Protein AF-A0A2G6LYS7-F1 (afdb_monomer_lite)

Structure (mmCIF, N/CA/C/O backbone):
data_AF-A0A2G6LYS7-F1
#
_entry.id   AF-A0A2G6LYS7-F1
#
loop_
_atom_site.group_PDB
_atom_site.id
_atom_site.type_symbol
_atom_site.label_atom_id
_atom_site.label_alt_id
_atom_site.label_comp_id
_atom_site.label_asym_id
_atom_site.label_entity_id
_atom_site.label_seq_id
_atom_site.pdbx_PDB_ins_code
_atom_site.Cartn_x
_atom_site.Cartn_y
_atom_site.Cartn_z
_atom_site.occupancy
_atom_site.B_iso_or_equiv
_atom_site.auth_seq_id
_atom_site.auth_comp_id
_atom_site.auth_asym_id
_atom_site.auth_atom_id
_atom_site.pdbx_PDB_model_num
ATOM 1 N N . MET A 1 1 ? 11.373 6.386 -33.813 1.00 52.44 1 MET A N 1
ATOM 2 C CA . MET A 1 1 ? 11.116 6.147 -32.372 1.00 52.44 1 MET A CA 1
ATOM 3 C C . MET A 1 1 ? 11.073 4.644 -32.166 1.00 52.44 1 MET A C 1
ATOM 5 O O . MET A 1 1 ? 10.412 3.999 -32.966 1.00 52.44 1 MET A O 1
ATOM 9 N N . SER A 1 2 ? 11.806 4.082 -31.198 1.00 53.50 2 SER A N 1
ATOM 10 C CA . SER A 1 2 ? 11.764 2.628 -30.972 1.00 53.50 2 SER A CA 1
ATOM 11 C C . SER A 1 2 ? 10.436 2.207 -30.337 1.00 53.50 2 SER A C 1
ATOM 13 O O . SER A 1 2 ? 9.804 2.991 -29.629 1.00 53.50 2 SER A O 1
ATOM 15 N N . GLU A 1 3 ? 10.031 0.969 -30.600 1.00 60.72 3 GLU A N 1
ATOM 16 C CA . GLU A 1 3 ? 8.805 0.318 -30.115 1.00 60.72 3 GLU A CA 1
ATOM 17 C C . GLU A 1 3 ? 8.629 0.463 -28.587 1.00 60.72 3 GLU A C 1
ATOM 19 O O . GLU A 1 3 ? 7.565 0.851 -28.108 1.00 60.72 3 GLU A O 1
ATOM 24 N N . ASN A 1 4 ? 9.730 0.353 -27.834 1.00 63.75 4 ASN A N 1
ATOM 25 C CA . ASN A 1 4 ? 9.762 0.522 -26.375 1.00 63.75 4 ASN A CA 1
ATOM 26 C C . ASN A 1 4 ? 9.341 1.926 -25.891 1.00 63.75 4 ASN A C 1
ATOM 28 O O . ASN A 1 4 ? 8.808 2.072 -24.791 1.00 63.75 4 ASN A O 1
ATOM 32 N N . HIS A 1 5 ? 9.583 2.982 -26.679 1.00 62.94 5 HIS A N 1
ATOM 33 C CA . HIS A 1 5 ? 9.192 4.344 -26.292 1.00 62.94 5 HIS A CA 1
ATOM 34 C C . HIS A 1 5 ? 7.688 4.592 -26.446 1.00 62.94 5 HIS A C 1
ATOM 36 O O . HIS A 1 5 ? 7.147 5.438 -25.732 1.00 62.94 5 HIS A O 1
ATOM 42 N N . MET A 1 6 ? 7.020 3.890 -27.366 1.00 62.34 6 MET A N 1
ATOM 43 C CA . MET A 1 6 ? 5.565 3.979 -27.526 1.00 62.34 6 MET A CA 1
ATOM 44 C C . MET A 1 6 ? 4.856 3.198 -26.418 1.00 62.34 6 MET A C 1
ATOM 46 O O . MET A 1 6 ? 3.992 3.767 -25.755 1.00 62.34 6 MET A O 1
ATOM 50 N N . GLU A 1 7 ? 5.331 1.988 -26.104 1.00 81.69 7 GLU A N 1
ATOM 51 C CA . GLU A 1 7 ? 4.798 1.162 -25.009 1.00 81.69 7 GLU A CA 1
ATOM 52 C C . GLU A 1 7 ? 4.836 1.899 -23.654 1.00 81.69 7 GLU A C 1
ATOM 54 O O . GLU A 1 7 ? 3.878 1.873 -22.880 1.00 81.69 7 GLU A O 1
ATOM 59 N N . MET A 1 8 ? 5.926 2.620 -23.363 1.00 82.62 8 MET A N 1
ATOM 60 C CA . MET A 1 8 ? 6.048 3.369 -22.108 1.00 82.62 8 MET A CA 1
ATOM 61 C C . MET A 1 8 ? 5.123 4.593 -22.056 1.00 82.62 8 MET A C 1
ATOM 63 O O . MET A 1 8 ? 4.583 4.907 -20.997 1.00 82.62 8 MET A O 1
ATOM 67 N N . ARG A 1 9 ? 4.911 5.293 -23.178 1.00 85.19 9 ARG A N 1
ATOM 68 C CA . ARG A 1 9 ? 3.977 6.433 -23.225 1.00 85.19 9 ARG A CA 1
ATOM 69 C C . ARG A 1 9 ? 2.538 5.987 -23.006 1.00 85.19 9 ARG A C 1
ATOM 71 O O . ARG A 1 9 ? 1.840 6.613 -22.213 1.00 85.19 9 ARG A O 1
ATOM 78 N N . GLU A 1 10 ? 2.132 4.899 -23.650 1.00 85.69 10 GLU A N 1
ATOM 79 C CA . GLU A 1 10 ? 0.809 4.306 -23.449 1.00 85.69 10 GLU A CA 1
ATOM 80 C C . GLU A 1 10 ? 0.622 3.866 -21.996 1.00 85.69 10 GLU A C 1
ATOM 82 O O . GLU A 1 10 ? -0.396 4.172 -21.382 1.00 85.69 10 GLU A O 1
ATOM 87 N N . LEU A 1 11 ? 1.632 3.232 -21.394 1.00 85.19 11 LEU A N 1
ATOM 88 C CA . LEU A 1 11 ? 1.589 2.843 -19.985 1.00 85.19 11 LEU A CA 1
ATOM 89 C C . LEU A 1 11 ? 1.453 4.055 -19.040 1.00 85.19 11 LEU A C 1
ATOM 91 O O . LEU A 1 11 ? 0.705 3.979 -18.065 1.00 85.19 11 LEU A O 1
ATOM 95 N N . ILE A 1 12 ? 2.145 5.167 -19.326 1.00 87.81 12 ILE A N 1
ATOM 96 C CA . ILE A 1 12 ? 2.033 6.422 -18.561 1.00 87.81 12 ILE A CA 1
ATOM 97 C C . ILE A 1 12 ? 0.624 6.997 -18.658 1.00 87.81 12 ILE A C 1
ATOM 99 O O . ILE A 1 12 ? 0.063 7.377 -17.634 1.00 87.81 12 ILE A O 1
ATOM 103 N N . GLN A 1 13 ? 0.059 7.051 -19.863 1.00 86.88 13 GLN A N 1
ATOM 104 C CA . GLN A 1 13 ? -1.276 7.598 -20.093 1.00 86.88 13 GLN A CA 1
ATOM 105 C C . GLN A 1 13 ? -2.354 6.719 -19.452 1.00 86.88 13 GLN A C 1
ATOM 107 O O . GLN A 1 13 ? -3.171 7.219 -18.688 1.00 86.88 13 GLN A O 1
ATOM 112 N N . ASN A 1 14 ? -2.299 5.405 -19.675 1.00 86.12 14 ASN A N 1
ATOM 113 C CA . ASN A 1 14 ? -3.317 4.463 -19.206 1.00 86.12 14 ASN A CA 1
ATOM 114 C C . ASN A 1 14 ? -3.370 4.326 -17.679 1.00 86.12 14 ASN A C 1
ATOM 116 O O . ASN A 1 14 ? -4.412 3.977 -17.134 1.00 86.12 14 ASN A O 1
ATOM 120 N N . ARG A 1 15 ? -2.251 4.555 -16.979 1.00 84.62 15 ARG A N 1
ATOM 121 C CA . ARG A 1 15 ? -2.180 4.470 -15.508 1.00 84.62 15 ARG A CA 1
ATOM 122 C C . ARG A 1 15 ? -2.024 5.826 -14.822 1.00 84.62 15 ARG A C 1
ATOM 124 O O . ARG A 1 15 ? -1.844 5.849 -13.605 1.00 84.62 15 ARG A O 1
ATOM 131 N N . GLU A 1 16 ? -2.050 6.919 -15.586 1.00 89.00 16 GLU A N 1
ATOM 132 C CA . GLU A 1 16 ? -1.825 8.290 -15.106 1.00 89.00 16 GLU A CA 1
ATOM 133 C C . GLU A 1 16 ? -0.547 8.405 -14.251 1.00 89.00 16 GLU A C 1
ATOM 135 O O . GLU A 1 16 ? -0.543 8.867 -13.105 1.00 89.00 16 GLU A O 1
ATOM 140 N N . LEU A 1 17 ? 0.570 7.899 -14.780 1.00 89.62 17 LEU A N 1
ATOM 141 C CA . LEU A 1 17 ? 1.826 7.849 -14.032 1.00 89.62 17 LEU A CA 1
ATOM 142 C C . LEU A 1 17 ? 2.483 9.231 -13.970 1.00 89.62 17 LEU A C 1
ATOM 144 O O . LEU A 1 17 ? 2.819 9.825 -14.992 1.00 89.62 17 LEU A O 1
ATOM 148 N N . SER A 1 18 ? 2.744 9.707 -12.754 1.00 90.38 18 SER A N 1
ATOM 149 C CA . SER A 1 18 ? 3.606 10.857 -12.513 1.00 90.38 18 SER A CA 1
ATOM 150 C C . SER A 1 18 ? 5.081 10.461 -12.647 1.00 90.38 18 SER A C 1
ATOM 152 O O . SER A 1 18 ? 5.445 9.280 -12.622 1.00 90.38 18 SER A O 1
ATOM 154 N N . GLN A 1 19 ? 5.963 11.460 -12.725 1.00 89.81 19 GLN A N 1
ATOM 155 C CA . GLN A 1 19 ? 7.412 11.232 -12.681 1.00 89.81 19 GLN A CA 1
ATOM 156 C C . GLN A 1 19 ? 7.834 10.492 -11.401 1.00 89.81 19 GLN A C 1
ATOM 158 O O . GLN A 1 19 ? 8.695 9.614 -11.449 1.00 89.81 19 GLN A O 1
ATOM 163 N N . TRP A 1 20 ? 7.172 10.781 -10.276 1.00 88.50 20 TRP A N 1
ATOM 164 C CA . TRP A 1 20 ? 7.399 10.101 -9.001 1.00 88.50 20 TRP A CA 1
ATOM 165 C C . TRP A 1 20 ? 7.040 8.616 -9.055 1.00 88.50 20 TRP A C 1
ATOM 167 O O . TRP A 1 20 ? 7.822 7.788 -8.585 1.00 88.50 20 TRP A O 1
ATOM 177 N N . HIS A 1 21 ? 5.911 8.264 -9.681 1.00 90.44 21 HIS A N 1
ATOM 178 C CA . HIS A 1 21 ? 5.504 6.865 -9.856 1.00 90.44 21 HIS A CA 1
ATOM 179 C C . HIS A 1 21 ? 6.560 6.082 -10.638 1.00 90.44 21 HIS A C 1
ATOM 181 O O . HIS A 1 21 ? 7.001 5.020 -10.199 1.00 90.44 21 HIS A O 1
ATOM 187 N N . LEU A 1 22 ? 7.022 6.641 -11.761 1.00 89.25 22 LEU A N 1
ATOM 188 C CA . LEU A 1 22 ? 8.045 6.015 -12.599 1.00 89.25 22 LEU A CA 1
ATOM 189 C C . LEU A 1 22 ? 9.367 5.847 -11.855 1.00 89.25 22 LEU A C 1
ATOM 191 O O . LEU A 1 22 ? 9.968 4.773 -11.915 1.00 89.25 22 LEU A O 1
ATOM 195 N N . MET A 1 23 ? 9.807 6.884 -11.141 1.00 90.69 23 MET A N 1
ATOM 196 C CA . MET A 1 23 ? 11.071 6.856 -10.413 1.00 90.69 23 MET A CA 1
ATOM 197 C C . MET A 1 23 ? 11.058 5.795 -9.310 1.00 90.69 23 MET A C 1
ATOM 199 O O . MET A 1 23 ? 11.953 4.951 -9.261 1.00 90.69 23 MET A O 1
ATOM 203 N N . ILE A 1 24 ? 10.030 5.795 -8.458 1.00 89.81 24 ILE A N 1
ATOM 204 C CA . ILE A 1 24 ? 9.923 4.850 -7.340 1.00 89.81 24 ILE A CA 1
ATOM 205 C C . ILE A 1 24 ? 9.744 3.424 -7.863 1.00 89.81 24 ILE A C 1
ATOM 207 O O . ILE A 1 24 ? 10.442 2.518 -7.410 1.00 89.81 24 ILE A O 1
ATOM 211 N N . ALA A 1 25 ? 8.865 3.208 -8.847 1.00 89.44 25 ALA A N 1
ATOM 212 C CA . ALA A 1 25 ? 8.659 1.882 -9.421 1.00 89.44 25 ALA A CA 1
ATOM 213 C C . ALA A 1 25 ? 9.938 1.329 -10.062 1.00 89.44 25 ALA A C 1
ATOM 215 O O . ALA A 1 25 ? 10.256 0.159 -9.859 1.00 89.44 25 ALA A O 1
ATOM 216 N N . SER A 1 26 ? 10.691 2.160 -10.790 1.00 88.56 26 SER A N 1
ATOM 217 C CA . SER A 1 26 ? 11.962 1.764 -11.414 1.00 88.56 26 SER A CA 1
ATOM 218 C C . SER A 1 26 ? 13.043 1.474 -10.376 1.00 88.56 26 SER A C 1
ATOM 220 O O . SER A 1 26 ? 13.772 0.494 -10.515 1.00 88.56 26 SER A O 1
ATOM 222 N N . LEU A 1 27 ? 13.121 2.270 -9.304 1.00 88.88 27 LEU A N 1
ATOM 223 C CA . LEU A 1 27 ? 14.031 2.014 -8.187 1.00 88.88 27 LEU A CA 1
ATOM 224 C C . LEU A 1 27 ? 13.714 0.668 -7.526 1.00 88.88 27 LEU A C 1
ATOM 226 O O . LEU A 1 27 ? 14.599 -0.175 -7.388 1.00 88.88 27 LEU A O 1
ATOM 230 N N . LEU A 1 28 ? 12.445 0.437 -7.179 1.00 87.50 28 LEU A N 1
ATOM 231 C CA . LEU A 1 28 ? 11.991 -0.834 -6.616 1.00 87.50 28 LEU A CA 1
ATOM 232 C C . LEU A 1 28 ? 12.232 -1.996 -7.584 1.00 87.50 28 LEU A C 1
ATOM 234 O O . LEU A 1 28 ? 12.602 -3.082 -7.147 1.00 87.50 28 LEU A O 1
ATOM 238 N N . GLY A 1 29 ? 12.044 -1.781 -8.887 1.00 87.31 29 GLY A N 1
ATOM 239 C CA . GLY A 1 29 ? 12.265 -2.809 -9.898 1.00 87.31 29 GLY A CA 1
ATOM 240 C C . GLY A 1 29 ? 13.737 -3.167 -10.084 1.00 87.31 29 GLY A C 1
ATOM 241 O O . GLY A 1 29 ? 14.070 -4.347 -10.225 1.00 87.31 29 GLY A O 1
ATOM 242 N N . SER A 1 30 ? 14.623 -2.173 -9.999 1.00 85.31 30 SER A N 1
ATOM 243 C CA . SER A 1 30 ? 16.074 -2.369 -9.974 1.00 85.31 30 SER A CA 1
ATOM 244 C C . SER A 1 30 ? 16.497 -3.155 -8.732 1.00 85.31 30 SER A C 1
ATOM 246 O O . SER A 1 30 ? 17.158 -4.185 -8.861 1.00 85.31 30 SER A O 1
ATOM 248 N N . LEU A 1 31 ? 16.025 -2.749 -7.546 1.00 84.25 31 LEU A N 1
ATOM 249 C CA . LEU A 1 31 ? 16.295 -3.449 -6.284 1.00 84.25 31 LEU A CA 1
ATOM 250 C C . LEU A 1 31 ? 15.808 -4.901 -6.319 1.00 84.25 31 LEU A C 1
ATOM 252 O O . LEU A 1 31 ? 16.551 -5.803 -5.947 1.00 84.25 31 LEU A O 1
ATOM 256 N N . ALA A 1 32 ? 14.599 -5.139 -6.831 1.00 81.69 32 ALA A N 1
ATOM 257 C CA . ALA A 1 32 ? 14.046 -6.483 -6.982 1.00 81.69 32 ALA A CA 1
ATOM 258 C C . ALA A 1 32 ? 14.865 -7.368 -7.939 1.00 81.69 32 ALA A C 1
ATOM 260 O O . ALA A 1 32 ? 14.903 -8.586 -7.772 1.00 81.69 32 ALA A O 1
ATOM 261 N N . SER A 1 33 ? 15.501 -6.767 -8.951 1.00 79.19 33 SER A N 1
ATOM 262 C CA . SER A 1 33 ? 16.279 -7.484 -9.970 1.00 79.19 33 SER A CA 1
ATOM 263 C C . SER A 1 33 ? 17.725 -7.762 -9.535 1.00 79.19 33 SER A C 1
ATOM 265 O O . SER A 1 33 ? 18.384 -8.618 -10.126 1.00 79.19 33 SER A O 1
ATOM 267 N N . GLN A 1 34 ? 18.226 -7.087 -8.494 1.00 74.44 34 GLN A N 1
ATOM 268 C CA . GLN A 1 34 ? 19.524 -7.368 -7.871 1.00 74.44 34 GLN A CA 1
ATOM 269 C C . GLN A 1 34 ? 19.410 -8.594 -6.948 1.00 74.44 34 GLN A C 1
ATOM 271 O O . GLN A 1 34 ? 19.388 -8.494 -5.718 1.00 74.44 34 GLN A O 1
ATOM 276 N N . GLN A 1 35 ? 19.284 -9.770 -7.571 1.00 59.34 35 GLN A N 1
ATOM 277 C CA . GLN A 1 35 ? 19.113 -11.055 -6.891 1.00 59.34 35 GLN A CA 1
ATOM 278 C C . GLN A 1 35 ? 20.224 -11.300 -5.851 1.00 59.34 35 GLN A C 1
ATOM 280 O O . GLN A 1 35 ? 21.409 -11.208 -6.158 1.00 59.34 35 GLN A O 1
ATOM 285 N N . GLY A 1 36 ? 19.828 -11.635 -4.617 1.00 59.62 36 GLY A N 1
ATOM 286 C CA . GLY A 1 36 ? 20.716 -12.116 -3.547 1.00 59.62 36 GLY A CA 1
ATOM 287 C C . GLY A 1 36 ? 20.802 -11.218 -2.309 1.00 59.62 36 GLY A C 1
ATOM 288 O O . GLY A 1 36 ? 20.842 -11.743 -1.200 1.00 59.62 36 GLY A O 1
ATOM 289 N N . MET A 1 37 ? 20.764 -9.888 -2.464 1.00 59.66 37 MET A N 1
ATOM 290 C CA . MET A 1 37 ? 20.877 -8.952 -1.327 1.00 59.66 37 MET A CA 1
ATOM 291 C C . MET A 1 37 ? 19.533 -8.372 -0.868 1.00 59.66 37 MET A C 1
ATOM 293 O O . MET A 1 37 ? 19.335 -8.148 0.324 1.00 59.66 37 MET A O 1
ATOM 297 N N . PHE A 1 38 ? 18.589 -8.161 -1.791 1.00 70.50 38 PHE A N 1
ATOM 298 C CA . PHE A 1 38 ? 17.324 -7.478 -1.513 1.00 70.50 38 PHE A CA 1
ATOM 299 C C . PHE A 1 38 ? 16.135 -8.421 -1.721 1.00 70.50 38 PHE A C 1
ATOM 301 O O . PHE A 1 38 ? 15.565 -8.515 -2.804 1.00 70.50 38 PHE A O 1
ATOM 308 N N . ASN A 1 39 ? 15.758 -9.142 -0.664 1.00 76.12 39 ASN A N 1
ATOM 309 C CA . ASN A 1 39 ? 14.530 -9.941 -0.637 1.00 76.12 39 ASN A CA 1
ATOM 310 C C . ASN A 1 39 ? 13.375 -9.171 0.039 1.00 76.12 39 ASN A C 1
ATOM 312 O O . ASN A 1 39 ? 13.581 -8.120 0.650 1.00 76.12 39 ASN A O 1
ATOM 316 N N . GLN A 1 40 ? 12.148 -9.701 -0.048 1.00 79.81 40 GLN A N 1
ATOM 317 C CA . GLN A 1 40 ? 10.962 -9.090 0.570 1.00 79.81 40 GLN A CA 1
ATOM 318 C C . GLN A 1 40 ? 11.140 -8.859 2.082 1.00 79.81 40 GLN A C 1
ATOM 320 O O . GLN A 1 40 ? 10.645 -7.867 2.600 1.00 79.81 40 GLN A O 1
ATOM 325 N N . ALA A 1 41 ? 11.866 -9.726 2.796 1.00 80.56 41 ALA A N 1
ATOM 326 C CA . ALA A 1 41 ? 12.089 -9.559 4.232 1.00 80.56 41 ALA A CA 1
ATOM 327 C C . ALA A 1 41 ? 12.976 -8.342 4.542 1.00 80.56 41 ALA A C 1
ATOM 329 O O . ALA A 1 41 ? 12.667 -7.576 5.456 1.00 80.56 41 ALA A O 1
ATOM 330 N N . PHE A 1 42 ? 14.037 -8.124 3.759 1.00 84.00 42 PHE A N 1
ATOM 331 C CA . PHE A 1 42 ? 14.861 -6.920 3.868 1.00 84.00 42 PHE A CA 1
ATOM 332 C C . PHE A 1 42 ? 14.045 -5.661 3.550 1.00 84.00 42 PHE A C 1
ATOM 334 O O . PHE A 1 42 ? 14.069 -4.707 4.328 1.00 84.00 42 PHE A O 1
ATOM 341 N N . LEU A 1 43 ? 13.281 -5.677 2.448 1.00 84.94 43 LEU A N 1
ATOM 342 C CA . LEU A 1 43 ? 12.405 -4.565 2.070 1.00 84.94 43 LEU A CA 1
ATOM 343 C C . LEU A 1 43 ? 11.410 -4.244 3.192 1.00 84.94 43 LEU A C 1
ATOM 345 O O . LEU A 1 43 ? 11.293 -3.088 3.582 1.00 84.94 43 LEU A O 1
ATOM 349 N N . ASN A 1 44 ? 10.749 -5.259 3.752 1.00 86.81 44 ASN A N 1
ATOM 350 C CA . ASN A 1 44 ? 9.802 -5.092 4.854 1.00 86.81 44 ASN A CA 1
ATOM 351 C C . ASN A 1 44 ? 10.463 -4.451 6.073 1.00 86.81 44 ASN A C 1
ATOM 353 O O . ASN A 1 44 ? 9.878 -3.567 6.686 1.00 86.81 44 ASN A O 1
ATOM 357 N N . ARG A 1 45 ? 11.687 -4.861 6.427 1.00 87.62 45 ARG A N 1
ATOM 358 C CA . ARG A 1 45 ? 12.406 -4.275 7.565 1.00 87.62 45 ARG A CA 1
ATOM 359 C C . ARG A 1 45 ? 12.743 -2.806 7.329 1.00 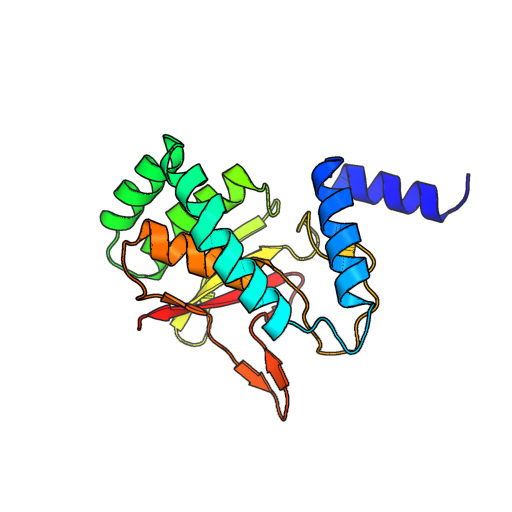87.62 45 ARG A C 1
ATOM 361 O O . ARG A 1 45 ? 12.531 -1.989 8.222 1.00 87.62 45 ARG A O 1
ATOM 368 N N . LEU A 1 46 ? 13.260 -2.480 6.144 1.00 88.69 46 LEU A N 1
ATOM 369 C CA . LEU A 1 46 ? 13.587 -1.103 5.781 1.00 88.69 46 LEU A CA 1
ATOM 370 C C . LEU A 1 46 ? 12.327 -0.230 5.788 1.00 88.69 46 LEU A C 1
ATOM 372 O O . LEU A 1 46 ? 12.314 0.821 6.419 1.00 88.69 46 LEU A O 1
ATOM 376 N N . LEU A 1 47 ? 11.258 -0.699 5.141 1.00 89.81 47 LEU A N 1
ATOM 377 C CA . LEU A 1 47 ? 9.992 0.021 5.072 1.00 89.81 47 LEU A CA 1
ATOM 378 C C . LEU A 1 47 ? 9.355 0.184 6.443 1.00 89.81 47 LEU A C 1
ATOM 380 O O . LEU A 1 47 ? 8.920 1.282 6.747 1.00 89.81 47 LEU A O 1
ATOM 384 N N . ALA A 1 48 ? 9.325 -0.852 7.282 1.00 90.94 48 ALA A N 1
ATOM 385 C CA . ALA A 1 48 ? 8.783 -0.742 8.633 1.00 90.94 48 ALA A CA 1
ATOM 386 C C . ALA A 1 48 ? 9.474 0.383 9.414 1.00 90.94 48 ALA A C 1
ATOM 388 O O . ALA A 1 48 ? 8.802 1.261 9.946 1.00 90.94 48 ALA A O 1
ATOM 389 N N . HIS A 1 49 ? 10.809 0.413 9.383 1.00 92.56 49 HIS A N 1
ATOM 390 C CA . HIS A 1 49 ? 11.578 1.457 10.049 1.00 92.56 49 HIS A CA 1
ATOM 391 C C . HIS A 1 49 ? 11.311 2.852 9.463 1.00 92.56 49 HIS A C 1
ATOM 393 O O . HIS A 1 49 ? 11.085 3.801 10.214 1.00 92.56 49 HIS A O 1
ATOM 399 N N . SER A 1 50 ? 11.300 2.991 8.133 1.00 92.62 50 SER A N 1
ATOM 400 C CA . SER A 1 50 ? 10.997 4.269 7.477 1.00 92.62 50 SER A CA 1
ATOM 401 C C . SER A 1 50 ? 9.573 4.747 7.758 1.00 92.62 50 SER A C 1
ATOM 403 O O . SER A 1 50 ? 9.361 5.943 7.962 1.00 92.62 50 SER A O 1
ATOM 405 N N . MET A 1 51 ? 8.608 3.825 7.797 1.00 93.94 51 MET A N 1
ATOM 406 C CA . MET A 1 51 ? 7.220 4.132 8.118 1.00 93.94 51 MET A CA 1
ATOM 407 C C . MET A 1 51 ? 7.110 4.688 9.534 1.00 93.94 51 MET A C 1
ATOM 409 O O . MET A 1 51 ? 6.547 5.760 9.713 1.00 93.94 51 MET A O 1
ATOM 413 N N . GLU A 1 52 ? 7.700 4.006 10.514 1.00 93.31 52 GLU A N 1
ATOM 414 C CA . GLU A 1 52 ? 7.650 4.402 11.927 1.00 93.31 52 GLU A CA 1
ATOM 415 C C . GLU A 1 52 ? 8.414 5.703 12.207 1.00 93.31 52 GLU A C 1
ATOM 417 O O . GLU A 1 52 ? 7.967 6.522 13.000 1.00 93.31 52 GLU A O 1
ATOM 422 N N . THR A 1 53 ? 9.557 5.915 11.549 1.00 94.25 53 THR A N 1
ATOM 423 C CA . THR A 1 53 ? 10.459 7.031 11.885 1.00 94.25 53 THR A CA 1
ATOM 424 C C . THR A 1 53 ? 10.112 8.324 11.150 1.00 94.25 53 THR A C 1
ATOM 426 O O . THR A 1 53 ? 10.380 9.408 11.661 1.00 94.25 53 THR A O 1
ATOM 429 N N . PHE A 1 54 ? 9.548 8.233 9.941 1.00 94.62 54 PHE A N 1
ATOM 430 C CA . PHE A 1 54 ? 9.378 9.402 9.072 1.00 94.62 54 PHE A CA 1
ATOM 431 C C . PHE A 1 54 ? 7.976 9.523 8.487 1.00 94.62 54 PHE A C 1
ATOM 433 O O . PHE A 1 54 ? 7.384 10.596 8.545 1.00 94.62 54 PHE A O 1
ATOM 440 N N . VAL A 1 55 ? 7.442 8.445 7.906 1.00 94.31 55 VAL A N 1
ATOM 441 C CA . VAL A 1 55 ? 6.206 8.544 7.116 1.00 94.31 55 VAL A CA 1
ATOM 442 C C . VAL A 1 55 ? 4.978 8.714 8.007 1.00 94.31 55 VAL A C 1
ATOM 444 O O . VAL A 1 55 ? 4.173 9.600 7.748 1.00 94.31 55 VAL A O 1
ATOM 447 N N . ILE A 1 56 ? 4.839 7.910 9.063 1.00 95.31 56 ILE A N 1
ATOM 448 C CA . ILE A 1 56 ? 3.723 8.020 10.011 1.00 95.31 56 ILE A CA 1
ATOM 449 C C . ILE A 1 56 ? 3.765 9.364 10.751 1.00 95.31 56 ILE A C 1
ATOM 451 O O . ILE A 1 56 ? 2.751 10.054 10.710 1.00 95.31 56 ILE A O 1
ATOM 455 N N . PRO A 1 57 ? 4.907 9.821 11.311 1.00 96.50 57 PRO A N 1
ATOM 456 C CA . PRO A 1 57 ? 4.986 11.160 11.898 1.00 96.50 57 PRO A CA 1
ATOM 457 C C . PRO A 1 57 ? 4.602 12.277 10.925 1.00 96.50 57 PRO A C 1
ATOM 459 O O . PRO A 1 57 ? 3.973 13.253 11.317 1.00 96.50 57 PRO A O 1
ATOM 462 N N . TYR A 1 58 ? 4.945 12.143 9.640 1.00 95.12 58 TYR A N 1
ATOM 463 C CA . TYR A 1 58 ? 4.480 13.082 8.623 1.00 95.12 58 TYR A CA 1
ATOM 464 C C . TYR A 1 58 ? 2.959 13.002 8.424 1.00 95.12 58 TYR A C 1
ATOM 466 O O . TYR A 1 58 ? 2.300 14.041 8.400 1.00 95.12 58 TYR A O 1
ATOM 474 N N . PHE A 1 59 ? 2.386 11.798 8.338 1.00 95.88 59 PHE A N 1
ATOM 475 C CA . PHE A 1 59 ? 0.936 11.611 8.237 1.00 95.88 59 PHE A CA 1
ATOM 476 C C . PHE A 1 59 ? 0.190 12.222 9.417 1.00 95.88 59 PHE A C 1
ATOM 478 O O . PHE A 1 59 ? -0.818 12.881 9.201 1.00 95.88 59 PHE A O 1
ATOM 485 N N . GLU A 1 60 ? 0.713 12.103 10.635 1.00 94.88 60 GLU A N 1
ATOM 486 C CA . GLU A 1 60 ? 0.126 12.700 11.842 1.00 94.88 60 GLU A CA 1
ATOM 487 C C . GLU A 1 60 ? -0.003 14.231 11.765 1.00 94.88 60 GLU A C 1
ATOM 489 O O . GLU A 1 60 ? -0.841 14.811 12.455 1.00 94.88 60 GLU A O 1
ATOM 494 N N . THR A 1 61 ? 0.768 14.897 10.896 1.00 96.06 61 THR A N 1
ATOM 495 C CA . THR A 1 61 ? 0.632 16.343 10.641 1.00 96.06 61 THR A CA 1
ATOM 496 C C . THR A 1 61 ? -0.479 16.699 9.649 1.00 96.06 61 THR A C 1
ATOM 498 O O . THR A 1 61 ? -0.840 17.872 9.532 1.00 96.06 61 THR A O 1
ATOM 501 N N . MET A 1 62 ? -1.028 15.716 8.930 1.00 96.25 62 MET A N 1
ATOM 502 C CA . MET A 1 62 ? -2.057 15.915 7.911 1.00 96.25 62 MET A CA 1
ATOM 503 C C . MET A 1 62 ? -3.463 15.899 8.541 1.00 96.25 62 MET A C 1
ATOM 505 O O . MET A 1 62 ? -3.800 14.952 9.260 1.00 96.25 62 MET A O 1
ATOM 509 N N . PRO A 1 63 ? -4.337 16.883 8.252 1.00 95.88 63 PRO A N 1
ATOM 510 C CA . PRO A 1 63 ? -5.725 16.869 8.724 1.00 95.88 63 PRO A CA 1
ATOM 511 C C . PRO A 1 63 ? -6.484 15.590 8.341 1.00 95.88 63 PRO A C 1
ATOM 513 O O . PRO A 1 63 ? -7.255 15.052 9.138 1.00 95.88 63 PRO A O 1
ATOM 516 N N . GLU A 1 64 ? -6.228 15.067 7.144 1.00 96.00 64 GLU A N 1
ATOM 517 C CA . GLU A 1 64 ? -6.862 13.870 6.592 1.00 96.00 64 GLU A CA 1
ATOM 518 C C . GLU A 1 64 ? -6.522 12.608 7.389 1.00 96.00 64 GLU A C 1
ATOM 520 O O . GLU A 1 64 ? -7.352 11.706 7.498 1.00 96.00 64 GLU A O 1
ATOM 525 N N . TYR A 1 65 ? -5.340 12.560 8.008 1.00 95.62 65 TYR A N 1
ATOM 526 C CA . TYR A 1 65 ? -4.968 11.460 8.892 1.00 95.62 65 TYR A CA 1
ATOM 527 C C . TYR A 1 65 ? -5.841 11.441 10.147 1.00 95.62 65 TYR A C 1
ATOM 529 O O . TYR A 1 65 ? -6.366 10.397 10.526 1.00 95.62 65 TYR A O 1
ATOM 537 N N . SER A 1 66 ? -6.074 12.608 10.756 1.00 94.62 66 SER A N 1
ATOM 538 C CA . SER A 1 66 ? -6.956 12.723 11.926 1.00 94.62 66 SER A CA 1
ATOM 539 C C . SER A 1 66 ? -8.399 12.329 11.597 1.00 94.62 66 SER A C 1
ATOM 541 O O . SER A 1 66 ? -9.077 11.713 12.420 1.00 94.62 66 SER A O 1
ATOM 543 N N . ILE A 1 67 ? -8.871 12.644 10.385 1.00 95.94 67 ILE A N 1
ATOM 544 C CA . ILE A 1 67 ? -10.179 12.188 9.892 1.00 95.94 67 ILE A CA 1
ATOM 545 C C . ILE A 1 67 ? -10.200 10.658 9.811 1.00 95.94 67 ILE A C 1
ATOM 547 O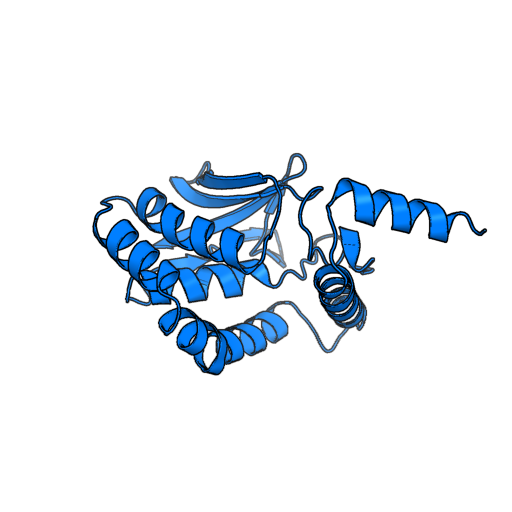 O . ILE A 1 67 ? -11.086 10.038 10.398 1.00 95.94 67 ILE A O 1
ATOM 551 N N . ALA A 1 68 ? -9.193 10.046 9.179 1.00 95.50 68 ALA A N 1
ATOM 552 C CA . ALA A 1 68 ? -9.103 8.592 9.049 1.00 95.50 68 ALA A CA 1
ATOM 553 C C . ALA A 1 68 ? -9.065 7.871 10.410 1.00 95.50 68 ALA A C 1
ATOM 555 O O . ALA A 1 68 ? -9.739 6.854 10.579 1.00 95.50 68 ALA A O 1
ATOM 556 N N . VAL A 1 69 ? -8.339 8.414 11.396 1.00 95.06 69 VAL A N 1
ATOM 557 C CA . VAL A 1 69 ? -8.298 7.904 12.783 1.00 95.06 69 VAL A CA 1
ATOM 558 C C . VAL A 1 69 ? -9.686 7.920 13.420 1.00 95.06 69 VAL A C 1
ATOM 560 O O . VAL A 1 69 ? -10.156 6.893 13.913 1.00 95.06 69 VAL A O 1
ATOM 563 N N . ASN A 1 70 ? -10.371 9.064 13.381 1.00 94.50 70 ASN A N 1
ATOM 564 C CA . ASN A 1 70 ? -11.694 9.208 13.992 1.00 94.50 70 ASN A CA 1
ATOM 565 C C . ASN A 1 70 ? -12.738 8.313 13.314 1.00 94.50 70 ASN A C 1
ATOM 567 O O . ASN A 1 70 ? -13.551 7.671 13.986 1.00 94.50 70 ASN A O 1
ATOM 571 N N . GLU A 1 71 ? -12.699 8.229 11.985 1.00 94.81 71 GLU A N 1
ATOM 572 C CA . GLU A 1 71 ? -13.586 7.350 11.234 1.00 94.81 71 GLU A CA 1
ATOM 573 C C . GLU A 1 71 ? -13.329 5.883 11.562 1.00 94.81 71 GLU A C 1
ATOM 575 O O . GLU A 1 71 ? -14.287 5.165 11.850 1.00 94.81 71 GLU A O 1
ATOM 580 N N . ALA A 1 72 ? -12.070 5.437 11.585 1.00 92.69 72 ALA A N 1
ATOM 581 C CA . ALA A 1 72 ? -11.730 4.059 11.924 1.00 92.69 72 ALA A CA 1
ATOM 582 C C . ALA A 1 72 ? -12.152 3.707 13.359 1.00 92.69 72 ALA A C 1
ATOM 584 O O . ALA A 1 72 ? -12.728 2.640 13.584 1.00 92.69 72 ALA A O 1
ATOM 585 N N . ALA A 1 73 ? -11.958 4.618 14.318 1.00 90.44 73 ALA A N 1
ATOM 586 C CA . ALA A 1 73 ? -12.375 4.434 15.708 1.00 90.44 73 ALA A CA 1
ATOM 587 C C . ALA A 1 73 ? -13.895 4.238 15.863 1.00 90.44 73 ALA A C 1
ATOM 589 O O . ALA A 1 73 ? -14.335 3.524 16.764 1.00 90.44 73 ALA A O 1
ATOM 590 N N . SER A 1 74 ? -14.701 4.817 14.965 1.00 92.00 74 SER A N 1
ATOM 591 C CA . SER A 1 74 ? -16.165 4.671 14.975 1.00 92.00 74 SER A CA 1
ATOM 592 C C . SER A 1 74 ? -16.674 3.322 14.438 1.00 92.00 74 SER A C 1
ATOM 594 O O . SER A 1 74 ? -17.857 3.004 14.583 1.00 92.00 74 SER A O 1
ATOM 596 N N . ARG A 1 75 ? -15.812 2.512 13.802 1.00 91.94 75 ARG A N 1
ATOM 597 C CA . ARG A 1 75 ? -16.196 1.238 13.170 1.00 91.94 75 ARG A CA 1
ATOM 598 C C . ARG A 1 75 ? -16.043 0.055 14.126 1.00 91.94 75 ARG A C 1
ATOM 600 O O . ARG A 1 75 ? -15.153 0.013 14.971 1.00 91.94 75 ARG A O 1
ATOM 607 N N . THR A 1 76 ? -16.891 -0.958 13.956 1.00 87.88 76 THR A N 1
ATOM 608 C CA . THR A 1 76 ? -16.940 -2.129 14.846 1.00 87.88 76 THR A CA 1
ATOM 609 C C . THR A 1 76 ? -16.095 -3.303 14.354 1.00 87.88 76 THR A C 1
ATOM 611 O O . THR A 1 76 ? -15.323 -3.862 15.130 1.00 87.88 76 THR A O 1
ATOM 614 N N . SER A 1 77 ? -16.201 -3.682 13.079 1.00 89.94 77 SER A N 1
ATOM 615 C CA . SER A 1 77 ? -15.453 -4.813 12.515 1.00 89.94 77 SER A CA 1
ATOM 616 C C . SER A 1 77 ? -14.081 -4.389 11.988 1.00 89.94 77 SER A C 1
ATOM 618 O O . SER A 1 77 ? -13.904 -3.258 11.534 1.00 89.94 77 SER A O 1
ATOM 620 N N . LEU A 1 78 ? -13.107 -5.308 11.994 1.00 88.62 78 LEU A N 1
ATOM 621 C CA . LEU A 1 78 ? -11.770 -5.034 11.456 1.00 88.62 78 LEU A CA 1
ATOM 622 C C . LEU A 1 78 ? -11.830 -4.628 9.974 1.00 88.62 78 LEU A C 1
ATOM 624 O O . LEU A 1 78 ? -11.190 -3.664 9.582 1.00 88.62 78 LEU A O 1
ATOM 628 N N . THR A 1 79 ? -12.659 -5.289 9.164 1.00 91.88 79 THR A N 1
ATOM 629 C CA . THR A 1 79 ? -12.857 -4.944 7.746 1.00 91.88 79 THR A CA 1
ATOM 630 C C . THR A 1 79 ? -13.313 -3.500 7.553 1.00 91.88 79 THR A C 1
ATOM 632 O O . THR A 1 79 ? -12.794 -2.809 6.684 1.00 91.88 79 THR A O 1
ATOM 635 N N . GLU A 1 80 ? -14.254 -3.017 8.370 1.00 91.31 80 GLU A N 1
ATOM 636 C CA . GLU A 1 80 ? -14.711 -1.626 8.292 1.00 91.31 80 GLU A CA 1
ATOM 637 C C . GLU A 1 80 ? -13.654 -0.655 8.830 1.00 91.31 80 GLU A C 1
ATOM 639 O O . GLU A 1 80 ? -13.465 0.410 8.252 1.00 91.31 80 GLU A O 1
ATOM 644 N N . LYS A 1 81 ? -12.919 -1.034 9.884 1.00 90.25 81 LYS A N 1
ATOM 645 C CA . LYS A 1 81 ? -11.795 -0.252 10.430 1.00 90.25 81 LYS A CA 1
ATOM 646 C C . LYS A 1 81 ? -10.653 -0.059 9.429 1.00 90.25 81 LYS A C 1
ATOM 648 O O . LYS A 1 81 ? -9.963 0.953 9.477 1.00 90.25 81 LYS A O 1
ATOM 653 N N . LEU A 1 82 ? -10.455 -1.012 8.521 1.00 90.25 82 LEU A N 1
ATOM 654 C CA . LEU A 1 82 ? -9.429 -0.940 7.483 1.00 90.25 82 LEU A CA 1
ATOM 655 C C . LEU A 1 82 ? -9.75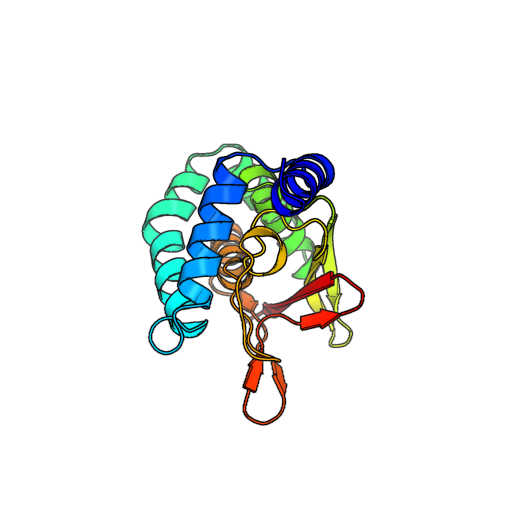8 0.055 6.365 1.00 90.25 82 LEU A C 1
ATOM 657 O O . LEU A 1 82 ? -8.829 0.579 5.753 1.00 90.25 82 LEU A O 1
ATOM 661 N N . LYS A 1 83 ? -11.041 0.321 6.081 1.00 93.06 83 LYS A N 1
ATOM 662 C CA . LYS A 1 83 ? -11.441 1.177 4.949 1.00 93.06 83 LYS A CA 1
ATOM 663 C C . LYS A 1 83 ? -10.869 2.596 5.046 1.00 93.06 83 LYS A C 1
ATOM 665 O O . LYS A 1 83 ? -10.152 2.958 4.116 1.00 93.06 83 LYS A O 1
ATOM 670 N N . PRO A 1 84 ? -11.038 3.346 6.157 1.00 92.62 84 PRO A N 1
ATOM 671 C CA . PRO A 1 84 ? -10.496 4.704 6.249 1.00 92.62 84 PRO A CA 1
ATOM 672 C C . PRO A 1 84 ? -8.971 4.741 6.118 1.00 92.62 84 PRO A C 1
ATOM 674 O O . PRO A 1 84 ? -8.416 5.630 5.480 1.00 92.62 84 PRO A O 1
ATOM 677 N N . ALA A 1 85 ? -8.275 3.738 6.668 1.00 90.19 85 ALA A N 1
ATOM 678 C CA . ALA A 1 85 ? -6.824 3.637 6.548 1.00 90.19 85 ALA A CA 1
ATOM 679 C C . ALA A 1 85 ? -6.383 3.424 5.093 1.00 90.19 85 ALA A C 1
ATOM 681 O O . ALA A 1 85 ? -5.461 4.077 4.612 1.00 90.19 85 ALA A O 1
ATOM 682 N N . VAL A 1 86 ? -7.050 2.523 4.376 1.00 92.06 86 VAL A N 1
ATOM 683 C CA . VAL A 1 86 ? -6.733 2.205 2.979 1.00 92.06 86 VAL A CA 1
ATOM 684 C C . VAL A 1 86 ? -7.101 3.358 2.047 1.00 92.06 86 VAL A C 1
ATOM 686 O O . VAL A 1 86 ? -6.334 3.664 1.134 1.00 92.06 86 VAL A O 1
ATOM 689 N N . GLU A 1 87 ? -8.221 4.031 2.301 1.00 93.06 87 GLU A N 1
ATOM 690 C CA . GLU A 1 87 ? -8.636 5.242 1.589 1.00 93.06 87 GLU A CA 1
ATOM 691 C C . GLU A 1 87 ? -7.624 6.374 1.782 1.00 93.06 87 GLU A C 1
ATOM 693 O O . GLU A 1 87 ? -7.190 6.971 0.797 1.00 93.06 87 GLU A O 1
ATOM 698 N N . PHE A 1 88 ? -7.162 6.608 3.014 1.00 93.38 88 PHE A N 1
ATOM 699 C CA . PHE A 1 88 ? -6.110 7.582 3.304 1.00 93.38 88 PHE A CA 1
ATOM 700 C C . PHE A 1 88 ? -4.805 7.257 2.560 1.00 93.38 88 PHE A C 1
ATOM 702 O O . PHE A 1 88 ? -4.236 8.117 1.889 1.00 93.38 88 PHE A O 1
ATOM 709 N N . ILE A 1 89 ? -4.353 6.000 2.594 1.00 90.81 89 ILE A N 1
ATOM 710 C CA . ILE A 1 89 ? -3.152 5.578 1.857 1.00 90.81 89 ILE A CA 1
ATOM 711 C C . ILE A 1 89 ? -3.342 5.793 0.351 1.00 90.81 89 ILE A C 1
ATOM 713 O O . ILE A 1 89 ? -2.430 6.282 -0.319 1.00 90.81 89 ILE A O 1
ATOM 717 N N . ASN A 1 90 ? -4.505 5.437 -0.201 1.00 91.19 90 ASN A N 1
ATOM 718 C CA . ASN A 1 90 ? -4.770 5.625 -1.623 1.00 91.19 90 ASN A CA 1
ATOM 719 C C . ASN A 1 90 ? -4.864 7.109 -2.000 1.00 91.19 90 ASN A C 1
ATOM 721 O O . ASN A 1 90 ? -4.415 7.478 -3.078 1.00 91.19 90 ASN A O 1
ATOM 725 N N . MET A 1 91 ? -5.372 7.967 -1.116 1.00 91.81 91 MET A N 1
ATOM 726 C CA . MET A 1 91 ? -5.375 9.416 -1.310 1.00 91.81 91 MET A CA 1
ATOM 727 C C . MET A 1 91 ? -3.945 9.967 -1.391 1.00 91.81 91 MET A C 1
ATOM 729 O O . MET A 1 91 ? -3.619 10.691 -2.331 1.00 91.81 91 MET A O 1
ATOM 733 N N . VAL A 1 92 ? -3.087 9.593 -0.437 1.00 89.75 92 VAL A N 1
ATOM 734 C CA . VAL A 1 92 ? -1.711 10.104 -0.339 1.00 89.75 92 VAL A CA 1
ATOM 735 C C . VAL A 1 92 ? -0.836 9.589 -1.477 1.00 89.75 92 VAL A C 1
ATOM 737 O O . VAL A 1 92 ? -0.108 10.355 -2.106 1.00 89.75 92 VAL A O 1
ATOM 740 N N . PHE A 1 93 ? -0.881 8.283 -1.739 1.00 85.12 93 PHE A N 1
ATOM 741 C CA . PHE A 1 93 ? 0.029 7.655 -2.694 1.00 85.12 93 PHE A CA 1
ATOM 742 C C . PHE A 1 93 ? -0.562 7.496 -4.088 1.00 85.12 93 PHE A C 1
ATOM 744 O O . PHE A 1 93 ? 0.201 7.267 -5.018 1.00 85.12 93 PHE A O 1
ATOM 751 N N . GLN A 1 94 ? -1.882 7.587 -4.257 1.00 88.62 94 GLN A N 1
ATOM 752 C CA . GLN A 1 94 ? -2.566 7.248 -5.508 1.00 88.62 94 GLN A CA 1
ATOM 753 C C . GLN A 1 94 ? -2.163 5.849 -5.997 1.00 88.62 94 GLN A C 1
ATOM 755 O O . GLN A 1 94 ? -1.616 5.671 -7.085 1.00 88.62 94 GLN A O 1
ATOM 760 N N . LEU A 1 95 ? -2.376 4.840 -5.148 1.00 84.25 95 LEU A N 1
ATOM 761 C CA . LEU A 1 95 ? -1.861 3.484 -5.349 1.00 84.25 95 LEU A CA 1
ATOM 762 C C . LEU A 1 95 ? -2.332 2.862 -6.663 1.00 84.25 95 LEU A C 1
ATOM 764 O O . LEU A 1 95 ? -1.520 2.294 -7.404 1.00 84.25 95 LEU A O 1
ATOM 768 N N . ALA A 1 96 ? -3.640 2.921 -6.907 1.00 85.31 96 ALA A N 1
ATOM 769 C CA . ALA A 1 96 ? -4.311 2.356 -8.068 1.00 85.31 96 ALA A CA 1
ATOM 770 C C . ALA A 1 96 ? -5.700 2.993 -8.244 1.00 85.31 96 ALA A C 1
ATOM 772 O O . ALA A 1 96 ? -6.246 3.571 -7.307 1.00 85.31 96 ALA A O 1
ATOM 773 N N . GLY A 1 97 ? -6.276 2.843 -9.442 1.00 75.81 97 GLY A N 1
ATOM 774 C CA . GLY A 1 97 ? -7.670 3.226 -9.703 1.00 75.81 97 GLY A CA 1
ATOM 775 C C . GLY A 1 97 ? -8.684 2.346 -8.965 1.00 75.81 97 GLY A C 1
ATOM 776 O O . GLY A 1 97 ? -9.738 2.834 -8.582 1.00 75.81 97 GLY A O 1
ATOM 777 N N . ASP A 1 98 ? -8.323 1.086 -8.697 1.00 84.00 98 ASP A N 1
ATOM 778 C CA . ASP A 1 98 ? -9.184 0.109 -8.028 1.00 84.00 98 ASP A CA 1
ATOM 779 C C . ASP A 1 98 ? -8.504 -0.375 -6.745 1.00 84.00 98 ASP A C 1
ATOM 781 O O . ASP A 1 98 ? -7.577 -1.199 -6.787 1.00 84.00 98 ASP A O 1
ATOM 785 N N . VAL A 1 99 ? -8.938 0.167 -5.607 1.00 90.69 99 VAL A N 1
ATOM 786 C CA . VAL A 1 99 ? -8.513 -0.261 -4.272 1.00 90.69 99 VAL A CA 1
ATOM 787 C C . VAL A 1 99 ? -9.752 -0.491 -3.422 1.00 90.69 99 VAL A C 1
ATOM 789 O O . VAL A 1 99 ? -10.542 0.426 -3.233 1.00 90.69 99 VAL A O 1
ATOM 792 N N . ASP A 1 100 ? -9.898 -1.697 -2.878 1.00 92.56 100 ASP A N 1
ATOM 793 C CA . ASP A 1 100 ? -11.055 -2.060 -2.059 1.00 92.56 100 ASP A CA 1
ATOM 794 C C . ASP A 1 100 ? -10.644 -2.848 -0.827 1.00 92.56 100 ASP A C 1
ATOM 796 O O . ASP A 1 100 ? -9.654 -3.582 -0.835 1.00 92.56 100 ASP A O 1
ATOM 800 N N . VAL A 1 101 ? -11.471 -2.763 0.210 1.00 93.06 101 VAL A N 1
ATOM 801 C CA . VAL A 1 101 ? -11.374 -3.623 1.388 1.00 93.06 101 VAL A CA 1
ATOM 802 C C . VAL A 1 101 ? -12.539 -4.603 1.387 1.00 93.06 101 VAL A C 1
ATOM 804 O O . VAL A 1 101 ? -13.703 -4.209 1.335 1.00 93.06 101 VAL A O 1
ATOM 807 N N . LEU A 1 102 ? -12.223 -5.891 1.455 1.00 94.12 102 LEU A N 1
ATOM 808 C CA . LEU A 1 102 ? -13.179 -6.996 1.411 1.00 94.12 102 LEU A CA 1
ATOM 809 C C . LEU A 1 102 ? -12.783 -8.093 2.396 1.00 94.12 102 LEU A C 1
ATOM 811 O O . LEU A 1 102 ? -11.682 -8.077 2.928 1.00 94.12 102 LEU A O 1
ATOM 815 N N . ASN A 1 103 ? -13.657 -9.066 2.635 1.00 90.88 103 ASN A N 1
ATOM 816 C CA . ASN A 1 103 ? -13.268 -10.288 3.338 1.00 90.88 103 ASN A CA 1
ATOM 817 C C . ASN A 1 103 ? -12.842 -11.342 2.322 1.00 90.88 103 ASN A C 1
ATOM 819 O O . ASN A 1 103 ? -13.515 -11.543 1.309 1.00 90.88 103 ASN A O 1
ATOM 823 N N . ASN A 1 104 ? -11.722 -12.008 2.582 1.00 86.12 104 ASN A N 1
ATOM 824 C CA . ASN A 1 104 ? -11.299 -13.147 1.784 1.00 86.12 104 ASN A CA 1
ATOM 825 C C . ASN A 1 104 ? -12.114 -14.406 2.146 1.00 86.12 104 ASN A C 1
ATOM 827 O O . ASN A 1 104 ? -12.909 -14.410 3.086 1.00 86.12 104 ASN A O 1
ATOM 831 N N . ASN A 1 105 ? -11.890 -15.495 1.406 1.00 80.25 105 ASN A N 1
ATOM 832 C CA . ASN A 1 105 ? -12.593 -16.768 1.616 1.00 80.25 105 ASN A CA 1
ATOM 833 C C . ASN A 1 105 ? -12.366 -17.379 3.011 1.00 80.25 105 ASN A C 1
ATOM 835 O O . ASN A 1 105 ? -13.183 -18.173 3.463 1.00 80.25 105 ASN A O 1
ATOM 839 N N . ASP A 1 106 ? -11.281 -16.996 3.687 1.00 82.00 106 ASP A N 1
ATOM 840 C CA . ASP A 1 106 ? -10.929 -17.452 5.034 1.00 82.00 106 ASP A CA 1
ATOM 841 C C . ASP A 1 106 ? -11.551 -16.555 6.127 1.00 82.00 106 ASP A C 1
ATOM 843 O O . ASP A 1 106 ? -11.216 -16.685 7.302 1.00 82.00 106 ASP A O 1
ATOM 847 N N . GLY A 1 107 ? -12.412 -15.599 5.750 1.00 84.62 107 GLY A N 1
ATOM 848 C CA . GLY A 1 107 ? -13.034 -14.633 6.661 1.00 84.62 107 GLY A CA 1
ATOM 849 C C . GLY A 1 107 ? -12.099 -13.520 7.143 1.00 84.62 107 GLY A C 1
ATOM 850 O O . GLY A 1 107 ? -12.503 -12.698 7.962 1.00 84.62 107 GLY A O 1
ATOM 851 N N . ASN A 1 108 ? -10.865 -13.465 6.635 1.00 90.00 108 ASN A N 1
ATOM 852 C CA . ASN A 1 108 ? -9.898 -12.433 6.986 1.00 90.00 108 ASN A CA 1
ATOM 853 C C . ASN A 1 108 ? -10.125 -11.176 6.133 1.00 90.00 108 ASN A C 1
ATOM 855 O O . ASN A 1 108 ? -10.282 -11.293 4.911 1.00 90.00 108 ASN A O 1
ATOM 859 N N . PRO A 1 109 ? -10.082 -9.973 6.726 1.00 91.94 109 PRO A N 1
ATOM 860 C CA . PRO A 1 109 ? -10.077 -8.734 5.963 1.00 91.94 109 PRO A CA 1
ATOM 861 C C . PRO A 1 109 ? -8.903 -8.695 4.983 1.00 91.94 109 PRO A C 1
ATOM 863 O O . PRO A 1 109 ? -7.799 -9.129 5.299 1.00 91.94 109 PRO A O 1
ATOM 866 N N . ALA A 1 110 ? -9.123 -8.176 3.786 1.00 93.31 110 ALA A N 1
ATOM 867 C CA . ALA A 1 110 ? -8.127 -8.105 2.738 1.00 93.31 110 ALA A CA 1
ATOM 868 C C . ALA A 1 110 ? -8.274 -6.826 1.920 1.00 93.31 110 ALA A C 1
ATOM 870 O O . ALA A 1 110 ? -9.380 -6.392 1.602 1.00 93.31 110 ALA A O 1
ATOM 871 N N . VAL A 1 111 ? -7.135 -6.262 1.538 1.00 93.81 111 VAL A N 1
ATOM 872 C CA . VAL A 1 111 ? -7.047 -5.156 0.591 1.00 93.81 111 VAL A CA 1
ATOM 873 C C . VAL A 1 111 ? -6.828 -5.732 -0.799 1.00 93.81 111 VAL A C 1
ATOM 875 O O . VAL A 1 111 ? -5.860 -6.462 -1.031 1.00 93.81 111 VAL A O 1
ATOM 878 N N . ARG A 1 112 ? -7.739 -5.409 -1.715 1.00 93.69 112 ARG A N 1
ATOM 879 C CA . ARG A 1 112 ? -7.656 -5.697 -3.146 1.00 93.69 112 ARG A CA 1
ATOM 880 C C . ARG A 1 112 ? -7.086 -4.479 -3.854 1.00 93.69 112 ARG A C 1
ATOM 882 O O . ARG A 1 112 ? -7.614 -3.388 -3.700 1.00 93.69 112 ARG A O 1
ATOM 889 N N . ILE A 1 113 ? -6.050 -4.682 -4.658 1.00 91.94 113 ILE A N 1
ATOM 890 C CA . ILE A 1 113 ? -5.445 -3.650 -5.505 1.00 91.94 113 ILE A CA 1
ATOM 891 C C . ILE A 1 113 ? -5.425 -4.164 -6.944 1.00 91.94 113 ILE A C 1
ATOM 893 O O . ILE A 1 113 ? -4.870 -5.237 -7.207 1.00 91.94 113 ILE A O 1
ATOM 897 N N . GLY A 1 114 ? -5.963 -3.395 -7.890 1.00 89.38 114 GLY A N 1
ATOM 898 C CA . GLY A 1 114 ? -5.875 -3.718 -9.314 1.00 89.38 114 GLY A CA 1
ATOM 899 C C . GLY A 1 114 ? -4.414 -3.820 -9.773 1.00 89.38 114 GLY A C 1
ATOM 900 O O . GLY A 1 114 ? -3.661 -2.844 -9.760 1.00 89.38 114 GLY A O 1
ATOM 901 N N . SER A 1 115 ? -3.967 -5.003 -10.209 1.00 82.38 115 SER A N 1
ATOM 902 C CA . SER A 1 115 ? -2.560 -5.219 -10.610 1.00 82.38 115 SER A CA 1
ATOM 903 C C . SER A 1 115 ? -2.196 -4.409 -11.856 1.00 82.38 115 SER A C 1
ATOM 905 O O . SER A 1 115 ? -1.067 -3.928 -11.997 1.00 82.38 115 SER A O 1
ATOM 907 N N . ALA A 1 116 ? -3.164 -4.264 -12.764 1.00 81.31 116 ALA A N 1
ATOM 908 C CA . ALA A 1 116 ? -3.025 -3.506 -13.999 1.00 81.31 116 ALA A CA 1
ATOM 909 C C . ALA A 1 116 ? -3.077 -1.986 -13.782 1.00 81.31 116 ALA A C 1
ATOM 911 O O . ALA A 1 116 ? -2.563 -1.257 -14.622 1.00 81.31 116 ALA A O 1
ATOM 912 N N . SER A 1 117 ? -3.637 -1.509 -12.669 1.00 85.88 117 SER A N 1
ATOM 913 C CA . SER A 1 117 ? -3.758 -0.081 -12.353 1.00 85.88 117 SER A CA 1
ATOM 914 C C . SER A 1 117 ? -2.779 0.384 -11.268 1.00 85.88 117 SER A C 1
ATOM 916 O O . SER A 1 117 ? -2.590 1.585 -11.094 1.00 85.88 117 SER A O 1
ATOM 918 N N . CYS A 1 118 ? -2.082 -0.536 -10.590 1.00 88.81 118 CYS A N 1
ATOM 919 C CA . CYS A 1 118 ? -1.075 -0.200 -9.586 1.00 88.81 118 CYS A CA 1
ATOM 920 C C . CYS A 1 118 ? 0.073 0.644 -10.175 1.00 88.81 118 CYS A C 1
ATOM 922 O O . CYS A 1 118 ? 0.801 0.194 -11.076 1.00 88.81 118 CYS A O 1
ATOM 924 N N . ARG A 1 119 ? 0.251 1.855 -9.632 1.00 90.81 119 ARG A N 1
ATOM 925 C CA . ARG A 1 119 ? 1.173 2.883 -10.147 1.00 90.81 119 ARG A CA 1
ATOM 926 C C . ARG A 1 119 ? 2.630 2.678 -9.733 1.00 90.81 119 ARG A C 1
ATOM 928 O O . ARG A 1 119 ? 3.529 3.131 -10.431 1.00 90.81 119 ARG A O 1
ATOM 935 N N . PHE A 1 120 ? 2.874 1.919 -8.665 1.00 89.38 120 PHE A N 1
ATOM 936 C CA . PHE A 1 120 ? 4.225 1.622 -8.166 1.00 89.38 120 PHE A CA 1
ATOM 937 C C . PHE A 1 120 ? 4.619 0.155 -8.337 1.00 89.38 120 PHE A C 1
ATOM 939 O O . PHE A 1 120 ? 5.541 -0.320 -7.676 1.00 89.38 120 PHE A O 1
ATOM 946 N N . CYS A 1 121 ? 3.905 -0.596 -9.182 1.00 88.88 121 CYS A N 1
ATOM 947 C CA . CYS A 1 121 ? 4.173 -2.017 -9.365 1.00 88.88 121 CYS A CA 1
ATOM 948 C C . CYS A 1 121 ? 5.610 -2.219 -9.885 1.00 88.88 121 CYS A C 1
ATOM 950 O O . CYS A 1 121 ? 5.886 -1.832 -11.026 1.00 88.88 121 CYS A O 1
ATOM 952 N N . PRO A 1 122 ? 6.517 -2.868 -9.128 1.00 86.12 122 PRO A N 1
ATOM 953 C CA . PRO A 1 122 ? 7.906 -3.015 -9.566 1.00 86.12 122 PRO A CA 1
ATOM 954 C C . PRO A 1 122 ? 8.021 -3.855 -10.840 1.00 86.12 122 PRO A C 1
ATOM 956 O O . PRO A 1 122 ? 8.865 -3.592 -11.683 1.00 8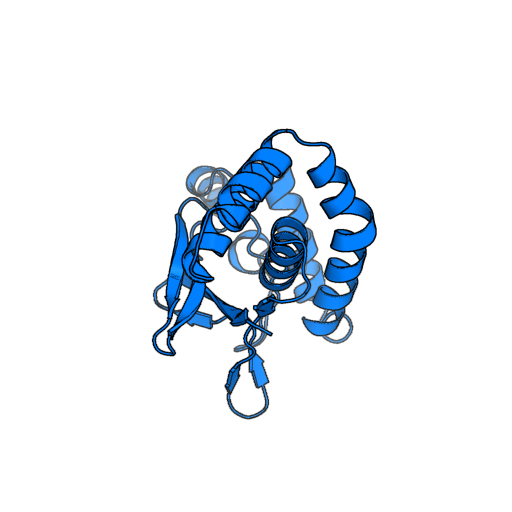6.12 122 PRO A O 1
ATOM 959 N N . ILE A 1 123 ? 7.123 -4.826 -11.026 1.00 85.25 123 ILE A N 1
ATOM 960 C CA . ILE A 1 123 ? 7.061 -5.652 -12.239 1.00 85.25 123 ILE A CA 1
ATOM 961 C C . ILE A 1 123 ? 6.368 -4.895 -13.382 1.00 85.25 123 ILE A C 1
ATOM 963 O O . ILE A 1 123 ? 6.898 -4.824 -14.485 1.00 85.25 123 ILE A O 1
ATOM 967 N N . GLY A 1 124 ? 5.180 -4.334 -13.130 1.00 83.88 124 GLY A N 1
ATOM 968 C CA . GLY A 1 124 ? 4.342 -3.741 -14.179 1.00 83.88 124 GLY A CA 1
ATOM 969 C C . GLY A 1 124 ? 4.852 -2.398 -14.700 1.00 83.88 124 GLY A C 1
ATOM 970 O O . GLY A 1 124 ? 4.791 -2.147 -15.900 1.00 83.88 124 GLY A O 1
ATOM 971 N N . VAL A 1 125 ? 5.370 -1.555 -13.805 1.00 86.44 125 VAL A N 1
ATOM 972 C CA . VAL A 1 125 ? 5.886 -0.216 -14.123 1.00 86.44 125 VAL A CA 1
ATOM 973 C C . VAL A 1 125 ? 7.411 -0.211 -14.091 1.00 86.44 125 VAL A C 1
ATOM 975 O O . VAL A 1 125 ? 8.036 0.216 -15.053 1.00 86.44 125 VAL A O 1
ATOM 978 N N . GLY A 1 126 ? 8.014 -0.758 -13.033 1.00 84.06 126 GLY A N 1
ATOM 979 C CA . GLY A 1 126 ? 9.473 -0.811 -12.878 1.00 84.06 126 GLY A CA 1
ATOM 980 C C . GLY A 1 126 ? 10.190 -1.845 -13.752 1.00 84.06 126 GLY A C 1
ATOM 981 O O . GLY A 1 126 ? 11.415 -1.920 -13.711 1.00 84.06 126 GLY A O 1
ATOM 982 N N . LYS A 1 127 ? 9.438 -2.661 -14.508 1.00 85.88 127 LYS A N 1
ATOM 983 C CA . LYS A 1 127 ? 9.935 -3.724 -15.401 1.00 85.88 127 LYS A CA 1
ATOM 984 C C . LYS A 1 127 ? 10.908 -4.705 -14.716 1.00 85.88 127 LYS A C 1
ATOM 986 O O . LYS A 1 127 ? 11.813 -5.242 -15.356 1.00 85.88 127 LYS A O 1
ATOM 991 N N . ALA A 1 128 ? 10.711 -4.958 -13.419 1.00 84.62 128 ALA A N 1
ATOM 992 C CA . ALA A 1 128 ? 11.513 -5.893 -12.635 1.00 84.62 128 ALA A CA 1
ATOM 993 C C . ALA A 1 128 ? 11.493 -7.303 -13.234 1.00 84.62 128 ALA A C 1
ATOM 995 O O . ALA A 1 128 ? 10.426 -7.837 -13.554 1.00 84.62 128 ALA A O 1
ATOM 996 N N . LYS A 1 129 ? 12.661 -7.945 -13.298 1.00 82.31 129 LYS A N 1
ATOM 997 C CA . LYS A 1 129 ? 12.779 -9.356 -13.681 1.00 82.31 129 LYS A CA 1
ATOM 998 C C . LYS A 1 129 ? 12.817 -10.206 -12.418 1.00 82.31 129 LYS A C 1
ATOM 1000 O O . LYS A 1 129 ? 13.833 -10.266 -11.734 1.00 82.31 129 LYS A O 1
ATOM 1005 N N . MET A 1 130 ? 11.695 -10.847 -12.106 1.00 74.31 130 MET A N 1
ATOM 1006 C CA . MET A 1 130 ? 11.542 -11.670 -10.907 1.00 74.31 130 MET A CA 1
ATOM 1007 C C . MET A 1 130 ? 11.397 -13.151 -11.253 1.00 74.31 130 MET A C 1
ATOM 1009 O O . MET A 1 130 ? 10.815 -13.506 -12.278 1.00 74.31 130 MET A O 1
ATOM 1013 N N . THR A 1 131 ? 11.893 -14.019 -10.373 1.00 72.69 131 THR A N 1
ATOM 1014 C CA . THR A 1 131 ? 11.679 -15.466 -10.471 1.00 72.69 131 THR A CA 1
ATOM 1015 C C . THR A 1 131 ? 10.196 -15.793 -10.262 1.00 72.69 131 THR A C 1
ATOM 1017 O O . THR A 1 131 ? 9.541 -15.156 -9.429 1.00 72.69 131 THR A O 1
ATOM 1020 N N . PRO A 1 132 ? 9.638 -16.806 -10.949 1.00 65.00 132 PRO A N 1
ATOM 1021 C CA . PRO A 1 132 ? 8.272 -17.246 -10.698 1.00 65.00 132 PRO A CA 1
ATOM 1022 C C . PRO A 1 132 ? 7.998 -17.538 -9.212 1.00 65.00 132 PRO A C 1
ATOM 1024 O O . PRO A 1 132 ? 8.706 -18.295 -8.538 1.00 65.00 132 PRO A O 1
ATOM 1027 N N . GLY A 1 133 ? 6.942 -16.911 -8.694 1.00 62.56 133 GLY A N 1
ATOM 1028 C CA . GLY A 1 133 ? 6.508 -17.042 -7.303 1.00 62.56 133 GLY A CA 1
ATOM 1029 C C . GLY A 1 133 ? 7.224 -16.136 -6.300 1.00 62.56 133 GLY A C 1
ATOM 1030 O O . GLY A 1 133 ? 6.853 -16.180 -5.128 1.00 62.56 133 GLY A O 1
ATOM 1031 N N . ASP A 1 134 ? 8.195 -15.326 -6.726 1.00 70.31 134 ASP A N 1
ATOM 1032 C CA . ASP A 1 134 ? 8.761 -14.274 -5.883 1.00 70.31 134 ASP A CA 1
ATOM 1033 C C . ASP A 1 134 ? 7.877 -13.024 -5.954 1.00 70.31 134 ASP A C 1
ATOM 1035 O O . ASP A 1 134 ? 7.404 -12.617 -7.019 1.00 70.31 134 ASP A O 1
ATOM 1039 N N . THR A 1 135 ? 7.666 -12.403 -4.799 1.00 72.50 135 THR A N 1
ATOM 1040 C CA . THR A 1 135 ? 6.953 -11.134 -4.681 1.00 72.50 135 THR A CA 1
ATOM 1041 C C . THR A 1 135 ? 7.915 -10.105 -4.111 1.00 72.50 135 THR A C 1
ATOM 1043 O O . THR A 1 135 ? 8.554 -10.367 -3.097 1.00 72.50 135 THR A O 1
ATOM 1046 N N . PHE A 1 136 ? 8.002 -8.947 -4.765 1.00 81.62 136 PHE A N 1
ATOM 1047 C CA . PHE A 1 136 ? 8.663 -7.753 -4.250 1.00 81.62 136 PHE A CA 1
ATOM 1048 C C . PHE A 1 136 ? 7.667 -6.602 -4.353 1.00 81.62 136 PHE A C 1
ATOM 1050 O O . PHE A 1 136 ? 7.426 -6.065 -5.435 1.00 81.62 136 PHE A O 1
ATOM 1057 N N . CYS A 1 137 ? 6.990 -6.305 -3.249 1.00 86.56 137 CYS A N 1
ATOM 1058 C CA . CYS A 1 137 ? 5.953 -5.281 -3.183 1.00 86.56 137 CYS A CA 1
ATOM 1059 C C . CYS A 1 137 ? 6.073 -4.527 -1.855 1.00 86.56 137 CYS A C 1
ATOM 1061 O O . CYS A 1 137 ? 6.065 -5.179 -0.812 1.00 86.56 137 CYS A O 1
ATOM 1063 N N . PRO A 1 138 ? 6.168 -3.187 -1.856 1.00 86.88 138 PRO A N 1
ATOM 1064 C CA . PRO A 1 138 ? 6.303 -2.424 -0.616 1.00 86.88 138 PRO A CA 1
ATOM 1065 C C . PRO A 1 138 ? 4.983 -2.315 0.164 1.00 86.88 138 PRO A C 1
ATOM 1067 O O . PRO A 1 138 ? 4.978 -2.108 1.376 1.00 86.88 138 PRO A O 1
ATOM 1070 N N . PHE A 1 139 ? 3.851 -2.473 -0.526 1.00 89.00 139 PHE A N 1
ATOM 1071 C CA . PHE A 1 139 ? 2.541 -2.127 0.012 1.00 89.00 139 PHE A CA 1
ATOM 1072 C C . PHE A 1 139 ? 2.060 -2.944 1.198 1.00 89.00 139 PHE A C 1
ATOM 1074 O O . PHE A 1 139 ? 1.480 -2.322 2.077 1.00 89.00 139 PHE A O 1
ATOM 1081 N N . PRO A 1 140 ? 2.299 -4.263 1.305 1.00 89.75 140 PRO A N 1
ATOM 1082 C CA . PRO A 1 140 ? 1.861 -5.000 2.483 1.00 89.75 140 PRO A CA 1
ATOM 1083 C C . PRO A 1 140 ? 2.363 -4.381 3.790 1.00 89.75 140 PRO A C 1
ATOM 1085 O O . PRO A 1 140 ? 1.565 -4.085 4.670 1.00 89.75 140 PRO A O 1
ATOM 1088 N N . THR A 1 141 ? 3.663 -4.082 3.878 1.00 90.19 141 THR A N 1
ATOM 1089 C CA . THR A 1 141 ? 4.243 -3.463 5.077 1.00 90.19 141 THR A CA 1
ATOM 1090 C C . THR A 1 141 ? 3.794 -2.022 5.265 1.00 90.19 141 THR A C 1
ATOM 1092 O O . THR A 1 141 ? 3.478 -1.642 6.387 1.00 90.19 141 THR A O 1
ATOM 1095 N N . MET A 1 142 ? 3.749 -1.216 4.199 1.00 90.44 142 MET A N 1
ATOM 1096 C CA . MET A 1 142 ? 3.286 0.172 4.315 1.00 90.44 142 MET A CA 1
ATOM 1097 C C . MET A 1 142 ? 1.842 0.234 4.817 1.00 90.44 142 MET A C 1
ATOM 1099 O O . MET A 1 142 ? 1.553 0.961 5.761 1.00 90.44 142 MET A O 1
ATOM 1103 N N . ILE A 1 143 ? 0.962 -0.577 4.226 1.00 91.00 143 ILE A N 1
ATOM 1104 C CA . ILE A 1 143 ? -0.450 -0.644 4.588 1.00 91.00 143 ILE A CA 1
ATOM 1105 C C . ILE A 1 143 ? -0.605 -1.143 6.024 1.00 91.00 143 ILE A C 1
ATOM 1107 O O . ILE A 1 143 ? -1.252 -0.467 6.814 1.00 91.00 143 ILE A O 1
ATOM 1111 N N . GLU A 1 144 ? 0.045 -2.249 6.399 1.00 92.19 144 GLU A N 1
ATOM 1112 C CA . GLU A 1 144 ? 0.019 -2.769 7.775 1.00 92.19 144 GLU A CA 1
ATOM 1113 C C . GLU A 1 144 ? 0.441 -1.714 8.807 1.00 92.19 144 GLU A C 1
ATOM 1115 O O . GLU A 1 144 ? -0.230 -1.528 9.822 1.00 92.19 144 GLU A O 1
ATOM 1120 N N . LYS A 1 145 ? 1.543 -1.000 8.553 1.00 92.69 145 LYS A N 1
ATOM 1121 C CA . LYS A 1 145 ? 2.068 -0.001 9.493 1.00 92.69 145 LYS A CA 1
ATOM 1122 C C . LYS A 1 145 ? 1.154 1.208 9.612 1.00 92.69 145 LYS A C 1
ATOM 1124 O O . LYS A 1 145 ? 0.894 1.648 10.727 1.00 92.69 145 LYS A O 1
ATOM 1129 N N . THR A 1 146 ? 0.625 1.703 8.497 1.00 91.75 146 THR A N 1
ATOM 1130 C CA . THR A 1 146 ? -0.339 2.807 8.521 1.00 91.75 146 THR A CA 1
ATOM 1131 C C . THR A 1 146 ? -1.646 2.403 9.195 1.00 91.75 146 THR A C 1
ATOM 1133 O O . THR A 1 146 ? -2.167 3.182 9.983 1.00 91.75 146 THR A O 1
ATOM 1136 N N . ILE A 1 147 ? -2.149 1.187 8.960 1.00 91.12 147 ILE A N 1
ATOM 1137 C CA . ILE A 1 147 ? -3.329 0.669 9.665 1.00 91.12 147 ILE A CA 1
ATOM 1138 C C . ILE A 1 147 ? -3.086 0.669 11.173 1.00 91.12 147 ILE A C 1
ATOM 1140 O O . ILE A 1 147 ? -3.880 1.240 11.907 1.00 91.12 147 ILE A O 1
ATOM 1144 N N . ASN A 1 148 ? -1.997 0.056 11.640 1.00 92.50 148 ASN A N 1
ATOM 1145 C CA . ASN A 1 148 ? -1.715 -0.027 13.075 1.00 92.50 148 ASN A CA 1
ATOM 1146 C C . ASN A 1 148 ? -1.558 1.358 13.717 1.00 92.50 148 ASN A C 1
ATOM 1148 O O . ASN A 1 148 ? -2.037 1.577 14.826 1.00 92.50 148 ASN A O 1
ATOM 1152 N N . ALA A 1 149 ? -0.943 2.307 13.007 1.00 92.88 149 ALA A N 1
ATOM 1153 C CA . ALA A 1 149 ? -0.840 3.687 13.469 1.00 92.88 149 ALA A CA 1
ATOM 1154 C C . ALA A 1 149 ? -2.218 4.360 13.590 1.00 92.88 149 ALA A C 1
ATOM 1156 O O . ALA A 1 149 ? -2.523 4.952 14.622 1.00 92.88 149 ALA A O 1
ATOM 1157 N N . ILE A 1 150 ? -3.079 4.202 12.578 1.00 91.56 150 ILE A N 1
ATOM 1158 C CA . ILE A 1 150 ? -4.435 4.771 12.565 1.00 91.56 150 ILE A CA 1
ATOM 1159 C C . ILE A 1 150 ? -5.321 4.148 13.648 1.00 91.56 150 ILE A C 1
ATOM 1161 O O . ILE A 1 150 ? -6.120 4.840 14.274 1.00 91.56 150 ILE A O 1
ATOM 1165 N N . LEU A 1 151 ? -5.187 2.841 13.878 1.00 88.69 151 LEU A N 1
ATOM 1166 C CA . LEU A 1 151 ? -5.953 2.125 14.898 1.00 88.69 151 LEU A CA 1
ATOM 1167 C C . LEU A 1 151 ? -5.407 2.327 16.317 1.00 88.69 151 LEU A C 1
ATOM 1169 O O . LEU A 1 151 ? -6.079 1.939 17.271 1.00 88.69 151 LEU A O 1
ATOM 1173 N N . GLY A 1 152 ? -4.222 2.929 16.462 1.00 83.81 152 GLY A N 1
ATOM 1174 C CA . GLY A 1 152 ? -3.590 3.195 17.754 1.00 83.81 152 GLY A CA 1
ATOM 1175 C C . GLY A 1 152 ? -3.130 1.941 18.506 1.00 83.81 152 GLY A C 1
ATOM 1176 O O . GLY A 1 152 ? -2.873 2.015 19.704 1.00 83.81 152 GLY A O 1
ATOM 1177 N N . ASP A 1 153 ? -3.036 0.794 17.830 1.00 76.75 153 ASP A N 1
ATOM 1178 C CA . ASP A 1 153 ? -2.603 -0.477 18.410 1.00 76.75 153 ASP A CA 1
ATOM 1179 C C . ASP A 1 153 ? -1.901 -1.334 17.344 1.00 76.75 153 ASP A C 1
ATOM 1181 O O . ASP A 1 153 ? -2.263 -1.307 16.168 1.00 76.75 153 ASP A O 1
ATOM 1185 N N . SER A 1 154 ? -0.918 -2.140 17.753 1.00 73.38 154 SER A N 1
ATOM 1186 C CA . SER A 1 154 ? -0.231 -3.128 16.899 1.00 73.38 154 SER A CA 1
ATOM 1187 C C . SER A 1 154 ? -1.057 -4.415 16.750 1.00 73.38 154 SER A C 1
ATOM 1189 O O . SER A 1 154 ? -0.535 -5.534 16.796 1.00 73.38 154 SER A O 1
ATOM 1191 N N . SER A 1 155 ? -2.372 -4.253 16.614 1.00 77.75 155 SER A N 1
ATOM 1192 C CA . SER A 1 155 ? -3.350 -5.337 16.623 1.00 77.75 155 SER A CA 1
ATOM 1193 C C . SER A 1 155 ? -3.650 -5.889 15.235 1.00 77.75 155 SER A C 1
ATOM 1195 O O . SER A 1 155 ? -4.486 -6.774 15.113 1.00 77.75 155 SER A O 1
ATOM 1197 N N . VAL A 1 156 ? -3.010 -5.396 14.173 1.00 84.62 156 VAL A N 1
ATOM 1198 C CA . VAL A 1 156 ? -3.226 -5.887 12.810 1.00 84.62 156 VAL A CA 1
ATOM 1199 C C . VAL A 1 156 ? -1.919 -6.369 12.210 1.00 84.62 156 VAL A C 1
ATOM 1201 O O . VAL A 1 156 ? -0.937 -5.634 12.123 1.00 84.62 156 VAL A O 1
ATOM 1204 N N . VAL A 1 157 ? -1.919 -7.608 11.728 1.00 86.06 157 VAL A N 1
ATOM 1205 C CA . VAL A 1 157 ? -0.766 -8.195 11.040 1.00 86.06 157 VAL A CA 1
ATOM 1206 C C . VAL A 1 157 ? -1.169 -8.749 9.685 1.00 86.06 157 VAL A C 1
ATOM 1208 O O . VAL A 1 157 ? -2.247 -9.330 9.520 1.00 86.06 157 VAL A O 1
ATOM 1211 N N . THR A 1 158 ? -0.286 -8.599 8.703 1.00 85.62 158 THR A N 1
ATOM 1212 C CA . THR A 1 158 ? -0.485 -9.184 7.381 1.00 85.62 158 THR A CA 1
ATOM 1213 C C . THR A 1 158 ? -0.436 -10.707 7.482 1.00 85.62 158 THR A C 1
ATOM 1215 O O . THR A 1 158 ? 0.460 -11.299 8.093 1.00 85.62 158 THR A O 1
ATOM 1218 N N . VAL A 1 159 ? -1.401 -11.372 6.860 1.00 81.94 159 VAL A N 1
ATOM 1219 C CA . VAL A 1 159 ? -1.486 -12.827 6.813 1.00 81.94 159 VAL A CA 1
ATOM 1220 C C . VAL A 1 159 ? -0.449 -13.356 5.831 1.00 81.94 159 VAL A C 1
ATOM 1222 O O . VAL A 1 159 ? -0.481 -13.075 4.634 1.00 81.94 159 VAL A O 1
ATOM 1225 N N . MET A 1 160 ? 0.461 -14.176 6.348 1.00 81.75 160 MET A N 1
ATOM 1226 C CA . MET A 1 160 ? 1.427 -14.912 5.545 1.00 81.75 160 MET A CA 1
ATOM 1227 C C . MET A 1 160 ? 0.858 -16.282 5.169 1.00 81.75 160 MET A C 1
ATOM 1229 O O . MET A 1 160 ? 0.592 -17.104 6.046 1.00 81.75 160 MET A O 1
ATOM 1233 N N . LYS A 1 161 ? 0.706 -16.559 3.871 1.00 76.06 161 LYS A N 1
ATOM 1234 C CA . LYS A 1 161 ? 0.347 -17.892 3.364 1.00 76.06 161 LYS A CA 1
ATOM 1235 C C . LYS A 1 161 ? 1.609 -18.669 3.002 1.00 76.06 161 LYS A C 1
ATOM 1237 O O . LYS A 1 161 ? 2.510 -18.134 2.357 1.00 76.06 161 LYS A O 1
ATOM 1242 N N . ARG A 1 162 ? 1.682 -19.939 3.400 1.00 70.38 162 ARG A N 1
ATOM 1243 C CA . ARG A 1 162 ? 2.780 -20.836 3.022 1.00 70.38 162 ARG A CA 1
ATOM 1244 C C . ARG A 1 162 ? 2.337 -21.711 1.854 1.00 70.38 162 ARG A C 1
ATOM 1246 O O . ARG A 1 162 ? 1.398 -22.485 1.991 1.00 70.38 162 ARG A O 1
ATOM 1253 N N . GLU A 1 163 ? 3.030 -21.608 0.728 1.00 65.56 163 GLU A N 1
ATOM 1254 C CA . GLU A 1 163 ? 2.841 -22.468 -0.443 1.00 65.56 163 GLU A CA 1
ATOM 1255 C C . GLU A 1 163 ? 4.130 -23.265 -0.672 1.00 65.56 163 GLU A C 1
ATOM 1257 O O . GLU A 1 163 ? 5.129 -22.759 -1.196 1.00 65.56 163 GLU A O 1
ATOM 1262 N N . GLY A 1 164 ? 4.139 -24.515 -0.201 1.00 70.88 164 GLY A N 1
ATOM 1263 C CA . GLY A 1 164 ? 5.337 -25.355 -0.185 1.00 70.88 164 GLY A CA 1
ATOM 1264 C C . GLY A 1 164 ? 6.443 -24.768 0.702 1.00 70.88 164 GLY A C 1
ATOM 1265 O O . GLY A 1 164 ? 6.256 -24.551 1.901 1.00 70.88 164 GLY A O 1
ATOM 1266 N N . MET A 1 165 ? 7.615 -24.504 0.116 1.00 59.53 165 MET A N 1
ATOM 1267 C CA . MET A 1 165 ? 8.749 -23.880 0.816 1.00 59.53 165 MET A CA 1
ATOM 1268 C C . MET A 1 165 ? 8.721 -22.343 0.804 1.00 59.53 165 MET A C 1
ATOM 1270 O O . MET A 1 165 ? 9.583 -21.728 1.428 1.00 59.53 165 MET A O 1
ATOM 1274 N N . LYS A 1 166 ? 7.760 -21.711 0.114 1.00 61.09 166 LYS A N 1
ATOM 1275 C CA . LYS A 1 166 ? 7.689 -20.248 -0.015 1.00 61.09 166 LYS A CA 1
ATOM 1276 C C . LYS A 1 166 ? 6.612 -19.657 0.895 1.00 61.09 166 LYS A C 1
ATOM 1278 O O . LYS A 1 166 ? 5.525 -20.215 1.036 1.00 61.09 166 LYS A O 1
ATOM 1283 N N . THR A 1 167 ? 6.903 -18.491 1.461 1.00 66.25 167 THR A N 1
ATOM 1284 C CA . THR A 1 167 ? 5.947 -17.681 2.223 1.00 66.25 167 THR A CA 1
ATOM 1285 C C . THR A 1 167 ? 5.527 -16.487 1.371 1.00 66.25 167 THR A C 1
ATOM 1287 O O . THR A 1 167 ? 6.381 -15.743 0.889 1.00 66.25 167 THR A O 1
ATOM 1290 N N . LYS A 1 168 ? 4.222 -16.304 1.168 1.00 74.62 168 LYS A N 1
ATOM 1291 C CA . LYS A 1 168 ? 3.635 -15.220 0.376 1.00 74.62 168 LYS A CA 1
ATOM 1292 C C . LYS A 1 168 ? 2.802 -14.308 1.268 1.00 74.62 168 LYS A C 1
ATOM 1294 O O . LYS A 1 168 ? 1.951 -14.763 2.023 1.00 74.62 168 LYS A O 1
ATOM 1299 N N . ILE A 1 169 ? 3.062 -13.013 1.141 1.00 81.69 169 ILE A N 1
ATOM 1300 C CA . ILE A 1 169 ? 2.348 -11.926 1.831 1.00 81.69 169 ILE A CA 1
ATOM 1301 C C . ILE A 1 169 ? 1.318 -11.273 0.882 1.00 81.69 169 ILE A C 1
ATOM 1303 O O . ILE A 1 169 ? 0.408 -10.569 1.300 1.00 81.69 169 ILE A O 1
ATOM 1307 N N . LEU A 1 170 ? 1.457 -11.536 -0.420 1.00 86.50 170 LEU A N 1
ATOM 1308 C CA . LEU A 1 170 ? 0.623 -11.013 -1.493 1.00 86.50 170 LEU A CA 1
ATOM 1309 C C . LEU A 1 170 ? 0.155 -12.177 -2.364 1.00 86.50 170 LEU A C 1
ATOM 1311 O O . LEU A 1 170 ? 0.985 -12.953 -2.851 1.00 86.50 170 LEU A O 1
ATOM 1315 N N . GLU A 1 171 ? -1.145 -12.260 -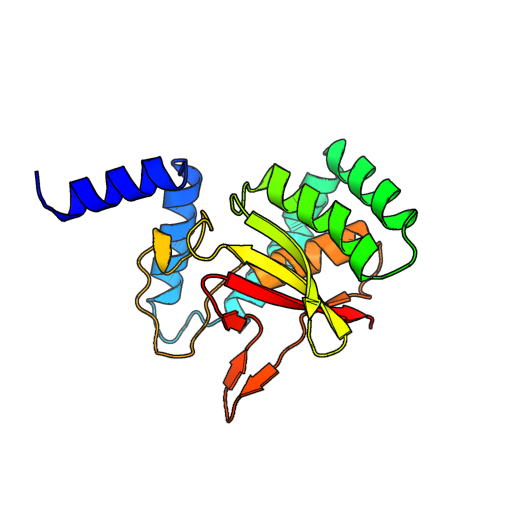2.607 1.00 86.75 171 GLU A N 1
ATOM 1316 C CA . GLU A 1 171 ? -1.743 -13.215 -3.539 1.00 86.75 171 GLU A CA 1
ATOM 1317 C C . GLU A 1 171 ? -2.121 -12.488 -4.835 1.00 86.75 171 GLU A C 1
ATOM 1319 O O . GLU A 1 171 ? -2.771 -11.446 -4.802 1.00 86.75 171 GLU A O 1
ATOM 1324 N N . LYS A 1 172 ? -1.689 -13.010 -5.988 1.00 85.50 172 LYS A N 1
ATOM 1325 C CA . LYS A 1 172 ? -2.059 -12.471 -7.303 1.00 85.50 172 LYS A CA 1
ATOM 1326 C C . LYS A 1 172 ? -3.073 -13.393 -7.955 1.00 85.50 172 LYS A C 1
ATOM 1328 O O . LYS A 1 172 ? -2.742 -14.544 -8.233 1.00 85.50 172 LYS A O 1
ATOM 1333 N N . LYS A 1 173 ? -4.272 -12.883 -8.221 1.00 85.69 173 LYS A N 1
ATOM 1334 C CA . LYS A 1 173 ? -5.370 -13.651 -8.810 1.00 85.69 173 LYS A CA 1
ATOM 1335 C C . LYS A 1 173 ? -6.295 -12.729 -9.601 1.00 85.69 173 LYS A C 1
ATOM 1337 O O . LYS A 1 173 ? -6.552 -11.615 -9.163 1.00 85.69 173 LYS A O 1
ATOM 1342 N N . ASP A 1 174 ? -6.759 -13.180 -10.766 1.00 85.94 174 ASP A N 1
ATOM 1343 C CA . ASP A 1 174 ? -7.765 -12.489 -11.590 1.00 85.94 174 ASP A CA 1
ATOM 1344 C C . ASP A 1 174 ? -7.448 -11.000 -11.835 1.00 85.94 174 ASP A C 1
ATOM 1346 O O . ASP A 1 174 ? -8.294 -10.126 -11.671 1.00 85.94 174 ASP A O 1
ATOM 1350 N N . GLY A 1 175 ? -6.185 -10.688 -12.152 1.00 84.62 175 GLY A N 1
ATOM 1351 C CA . GLY A 1 175 ? -5.736 -9.309 -12.390 1.00 84.62 175 GLY A CA 1
ATOM 1352 C C . GLY A 1 175 ? -5.628 -8.433 -11.134 1.00 84.62 175 GLY A C 1
ATOM 1353 O O . GLY A 1 175 ? -5.364 -7.237 -11.245 1.00 84.62 175 GLY A O 1
ATOM 1354 N N . ASN A 1 176 ? -5.768 -9.007 -9.940 1.00 89.56 176 ASN A N 1
ATOM 1355 C CA . ASN A 1 176 ? -5.766 -8.312 -8.658 1.00 89.56 176 ASN A CA 1
ATOM 1356 C C . ASN A 1 176 ? -4.661 -8.827 -7.725 1.00 89.56 176 ASN A C 1
ATOM 1358 O O . ASN A 1 176 ? -4.240 -9.984 -7.782 1.00 89.56 176 ASN A O 1
ATOM 1362 N N . CYS A 1 177 ? -4.195 -7.929 -6.867 1.00 90.31 177 CYS A N 1
ATOM 1363 C CA . CYS A 1 177 ? -3.271 -8.174 -5.773 1.00 90.31 177 CYS A CA 1
ATOM 1364 C C . CYS A 1 177 ? -4.061 -8.136 -4.464 1.00 90.31 177 CYS A C 1
ATOM 1366 O O . CYS A 1 177 ? -4.689 -7.123 -4.165 1.00 90.31 177 CYS A O 1
ATOM 1368 N N . TYR A 1 178 ? -4.003 -9.208 -3.683 1.00 91.50 178 TYR A N 1
ATOM 1369 C CA . TYR A 1 178 ? -4.693 -9.323 -2.404 1.00 91.50 178 TYR A CA 1
ATOM 1370 C C . TYR A 1 178 ? -3.684 -9.362 -1.263 1.00 91.50 178 TYR A C 1
ATOM 1372 O O . TYR A 1 178 ? -2.756 -10.177 -1.268 1.00 91.50 178 TYR A O 1
ATOM 1380 N N . ILE A 1 179 ? -3.887 -8.485 -0.285 1.00 92.25 179 ILE A N 1
ATOM 1381 C CA . ILE A 1 179 ? -3.124 -8.424 0.962 1.00 92.25 179 ILE A CA 1
ATOM 1382 C C . ILE A 1 179 ? -4.116 -8.711 2.080 1.00 92.25 179 ILE A C 1
ATOM 1384 O O . ILE A 1 179 ? -5.001 -7.900 2.323 1.00 92.25 179 ILE A O 1
ATOM 1388 N N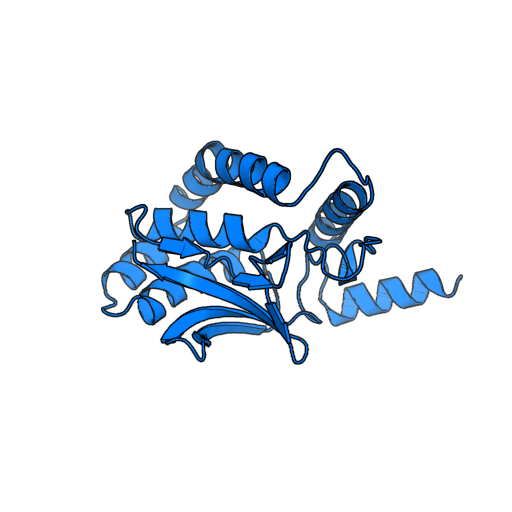 . ALA A 1 180 ? -4.020 -9.878 2.709 1.00 92.31 180 ALA A N 1
ATOM 1389 C CA . ALA A 1 180 ? -4.916 -10.258 3.797 1.00 92.31 180 ALA A CA 1
ATOM 1390 C C . ALA A 1 180 ? -4.337 -9.837 5.151 1.00 92.31 180 ALA A C 1
ATOM 1392 O O . ALA A 1 180 ? -3.124 -9.845 5.335 1.00 92.31 180 ALA A O 1
ATOM 1393 N N . PHE A 1 181 ? -5.203 -9.522 6.104 1.00 91.19 181 PHE A N 1
ATOM 1394 C CA . PHE A 1 181 ? -4.878 -9.048 7.442 1.00 91.19 181 PHE A CA 1
ATOM 1395 C C . PHE A 1 181 ? -5.656 -9.851 8.477 1.00 91.19 181 PHE A C 1
ATOM 1397 O O . PHE A 1 181 ? -6.749 -10.341 8.200 1.00 91.19 181 PHE A O 1
ATOM 1404 N N . LYS A 1 182 ? -5.111 -9.967 9.682 1.00 89.75 182 LYS A N 1
ATOM 1405 C CA . LYS A 1 182 ? -5.813 -10.541 10.832 1.00 89.75 182 LYS A CA 1
ATOM 1406 C C . LYS A 1 182 ? -5.589 -9.682 12.069 1.00 89.75 182 LYS A C 1
ATOM 1408 O O . LYS A 1 182 ? -4.561 -9.010 12.163 1.00 89.75 182 LYS A O 1
ATOM 1413 N N . GLY A 1 183 ? -6.547 -9.742 12.990 1.00 83.12 183 GLY A N 1
ATOM 1414 C CA . GLY A 1 183 ? -6.371 -9.229 14.344 1.00 83.12 183 GLY A CA 1
ATOM 1415 C C . GLY A 1 183 ? -5.323 -10.049 15.106 1.00 83.12 183 GLY A C 1
ATOM 1416 O O . GLY A 1 183 ? -5.263 -11.270 14.917 1.00 83.12 183 GLY A O 1
ATOM 1417 N N . SER A 1 184 ? -4.503 -9.381 15.913 1.00 62.66 184 SER A N 1
ATOM 1418 C CA . SER A 1 184 ? -3.637 -9.961 16.945 1.00 62.66 184 SER A CA 1
ATOM 1419 C C . SER A 1 184 ? -4.460 -10.510 18.100 1.00 62.66 184 SER A C 1
ATOM 1421 O O . SER A 1 184 ? -5.428 -9.827 18.503 1.00 62.66 184 SER A O 1
#

Foldseek 3Di:
DDPVVVVLVCLCVVQVADPVLLVLLQVLLVLQQPPDPRAQVNLLVVLLCCCVPPVLVVLVPDPLLVVLLVQLVPDDDPLSSLVSLQVSVCVVPVQFPDWHWDQDPVRFIKIKHQLSNGSNNNCNNSVHDHDPPGDRDNPLSNSLNSSCSSPVHNFKHWDWDDDDPDTDQWDDDPRIIMTTMDTD

Sequence (184 aa):
MSENHMEMRELIQNRELSQWHLMIASLLGSLASQQGMFNQAFLNRLLAHSMETFVIPYFETMPEYSIAVNEAASRTSLTEKLKPAVEFINMVFQLAGDVDVLNNNDGNPAVRIGSASCRFCPIGVGKAKMTPGDTFCPFPTMIEKTINAILGDSSVVTVMKREGMKTKILEKKDGNCYIAFKGS

pLDDT: mean 85.39, std 9.49, range [52.44, 96.5]

Secondary structure (DSSP, 8-state):
--HHHHHHHHHHHHHT--HHHHHHHHHHHHHHHSTTT--HHHHHHHHHHHIIIIIHHHHHTSHHHHHHHHHHHT--SHHHHHHHHHHHHHHHH---S-EEEEE-TTS-EEEEEETTT-TT-TTTTT-----TT----SHHHHHHHHHHHHHTSS-EEEPPEEETTEEES-EEETTEEEEEEEE-

Radius of gyration: 16.52 Å; chains: 1; bounding box: 38×42×51 Å